Protein AF-0000000072945707 (afdb_homodimer)

Foldseek 3Di:
DDPVVVLVVLLVVLLCCLAPVLLVVLVVPDAEAEAQEPQDQQDPVVVVVCNVGHDPVSLVSSLCSCVPRRCVSPHAYAYEYDQSLCTPPQADPGPSNSCCVRGVVPRGDPDPQWADFRHRWIWHDIPQAIEIEDHQHDHHPPPPPPFRDCDPRNVVVCCCVPVVPPVVTHYKYWHWGDPPPDIDIDIDD/DDPVVVLVVLLVVLLCCLAPVLLVVLVVPDAEAEAQEPQDQQDPVVVVVCNVGRDVVSLVSSLCSCVPRRCVSPHAYAYEYDQSLCTPPQADPGPSNSCCVSGVVPRGDPDPQWADFRHRWIWHDIPQAIEIEDHQHDHHPPPPPPFRDCDPRNVVVCCCVPVVPPVVTHYKYWHWGCPPPDIDIDIDD

Nearest PDB structures (foldseek):
  8hci-assembly1_D  TM=4.702E-01  e=1.292E+00  Pseudomonas syringae pv. maculicola str. ES4326
  6h0m-assembly1_A  TM=4.021E-01  e=2.403E+00  Homo sapiens
  6g4l-assembly1_A  TM=3.911E-01  e=2.557E+00  Homo sapiens
  6h0m-assembly1_A  TM=3.814E-01  e=2.772E+00  Homo sapiens
  3wye-assembly1_A-2  TM=3.654E-01  e=4.543E+00  Klebsiella pneumoniae

Radius of gyration: 19.31 Å; Cα contacts (8 Å, |Δi|>4): 726; chains: 2; bounding box: 51×47×45 Å

Sequence (378 aa):
MSHSEFNNMTIDKLSTFCREFLPRVKDHGLVATVLGGDLVDSNVAAWSGQYPGPIAEEWAKLSHVLLEECAPNGSPILTVRGNHDSFAVAGYDDEKNHFYREMVEQLWPKSADLIRNQGGSWMLPVNGYLLIGLDLTPSAGASRHFFGELSEETEAWLREEWLGKRRHMRTIIITHYNFGTRDMILFVIMSHSEFNNMTIDKLSTFCREFLPRVKDHGLVATVLGGDLVDSNVAAWSGQYPGPIAEEWAKLSHVLLEECAPNGSPILTVRGNHDSFAVAGYDDEKNHFYREMVEQLWPKSADLIRNQGGSWMLPVNGYLLIGLDLTPSAGASRHFFGELSEETEAWLREEWLGKRRHMRTIIITHYNFGTRDMILFVI

Structure (mmCIF, N/CA/C/O backbone):
data_AF-0000000072945707-model_v1
#
loop_
_entity.id
_entity.type
_entity.pdbx_description
1 polymer 'Calcineurin-like phosphoesterase domain-containing protein'
#
loop_
_atom_site.group_PDB
_atom_site.id
_atom_site.type_symbol
_atom_site.label_atom_id
_atom_site.label_alt_id
_atom_site.label_comp_id
_atom_site.label_asym_id
_atom_site.label_entity_id
_atom_site.label_seq_id
_atom_site.pdbx_PDB_ins_code
_atom_site.Cartn_x
_atom_site.Cartn_y
_atom_site.Cartn_z
_atom_site.occupancy
_atom_site.B_iso_or_equiv
_atom_site.auth_seq_id
_atom_site.auth_comp_id
_atom_site.auth_asym_id
_atom_site.auth_atom_id
_atom_site.pdbx_PDB_model_num
ATOM 1 N N . MET A 1 1 ? 28.031 -0.187 6.297 1 25.98 1 MET A N 1
ATOM 2 C CA . MET A 1 1 ? 27 -1.081 6.805 1 25.98 1 MET A CA 1
ATOM 3 C C . MET A 1 1 ? 26.828 -2.287 5.887 1 25.98 1 MET A C 1
ATOM 5 O O . MET A 1 1 ? 26.641 -2.131 4.68 1 25.98 1 MET A O 1
ATOM 9 N N . SER A 1 2 ? 27.297 -3.318 6.312 1 31.28 2 SER A N 1
ATOM 10 C CA . SER A 1 2 ? 27.328 -4.527 5.496 1 31.28 2 SER A CA 1
ATOM 11 C C . SER A 1 2 ? 25.938 -4.859 4.949 1 31.28 2 SER A C 1
ATOM 13 O O . SER A 1 2 ? 24.922 -4.516 5.555 1 31.28 2 SER A O 1
ATOM 15 N N . HIS A 1 3 ? 25.844 -5.172 3.725 1 38.72 3 HIS A N 1
ATOM 16 C CA . HIS A 1 3 ? 24.703 -5.715 3.008 1 38.72 3 HIS A CA 1
ATOM 17 C C . HIS A 1 3 ? 23.828 -6.57 3.924 1 38.72 3 HIS A C 1
ATOM 19 O O . HIS A 1 3 ? 22.609 -6.57 3.807 1 38.72 3 HIS A O 1
ATOM 25 N N . SER A 1 4 ? 24.531 -7.301 4.809 1 40.94 4 SER A N 1
ATOM 26 C CA . SER A 1 4 ? 24 -8.266 5.77 1 40.94 4 SER A CA 1
ATOM 27 C C . SER A 1 4 ? 23.188 -7.566 6.855 1 40.94 4 SER A C 1
ATOM 29 O O . SER A 1 4 ? 22.328 -8.18 7.484 1 40.94 4 SER A O 1
ATOM 31 N N . GLU A 1 5 ? 23.516 -6.434 7.082 1 43.19 5 GLU A N 1
ATOM 32 C CA . GLU A 1 5 ? 22.906 -5.695 8.188 1 43.19 5 GLU A CA 1
ATOM 33 C C . GLU A 1 5 ? 21.5 -5.211 7.832 1 43.19 5 GLU A C 1
ATOM 35 O O . GLU A 1 5 ? 20.672 -5.008 8.711 1 43.19 5 GLU A O 1
ATOM 40 N N . PHE A 1 6 ? 21.469 -4.797 6.594 1 43.28 6 PHE A N 1
ATOM 41 C CA . PHE A 1 6 ? 20.172 -4.363 6.094 1 43.28 6 PHE A CA 1
ATOM 42 C C . PHE A 1 6 ? 19.078 -5.348 6.488 1 43.28 6 PHE A C 1
ATOM 44 O O . PHE A 1 6 ? 18 -4.945 6.926 1 43.28 6 PHE A O 1
ATOM 51 N N . ASN A 1 7 ? 19.359 -6.816 6.082 1 55.94 7 ASN A N 1
ATOM 52 C CA . ASN A 1 7 ? 18.406 -7.926 6.016 1 55.94 7 ASN A CA 1
ATOM 53 C C . ASN A 1 7 ? 17.797 -8.227 7.379 1 55.94 7 ASN A C 1
ATOM 55 O O . ASN A 1 7 ? 16.594 -8.43 7.496 1 55.94 7 ASN A O 1
ATOM 59 N N . ASN A 1 8 ? 18.516 -7.809 8.281 1 62.12 8 ASN A N 1
ATOM 60 C CA . ASN A 1 8 ? 18.047 -8.266 9.586 1 62.12 8 ASN A CA 1
ATOM 61 C C . ASN A 1 8 ? 17.094 -7.258 10.219 1 62.12 8 ASN A C 1
ATOM 63 O O . ASN A 1 8 ? 16.109 -7.645 10.844 1 62.12 8 ASN A O 1
ATOM 67 N N . MET A 1 9 ? 17.328 -6.027 9.883 1 63.34 9 MET A N 1
ATOM 68 C CA . MET A 1 9 ? 16.484 -5.004 10.492 1 63.34 9 MET A CA 1
ATOM 69 C C . MET A 1 9 ? 15.078 -5.035 9.914 1 63.34 9 MET A C 1
ATOM 71 O O . MET A 1 9 ? 14.094 -4.93 10.648 1 63.34 9 MET A O 1
ATOM 75 N N . THR A 1 10 ? 15.07 -5.27 8.648 1 68.19 10 THR A N 1
ATOM 76 C CA . THR A 1 10 ? 13.781 -5.32 7.969 1 68.19 10 THR A CA 1
ATOM 77 C C . THR A 1 10 ? 12.961 -6.508 8.453 1 68.19 10 THR A C 1
ATOM 79 O O . THR A 1 10 ? 11.773 -6.367 8.75 1 68.19 10 THR A O 1
ATOM 82 N N . ILE A 1 11 ? 13.648 -7.488 8.625 1 78.69 11 ILE A N 1
ATOM 83 C CA . ILE A 1 11 ? 12.953 -8.703 9.031 1 78.69 11 ILE A CA 1
ATOM 84 C C . ILE A 1 11 ? 12.523 -8.578 10.492 1 78.69 11 ILE A C 1
ATOM 86 O O . ILE A 1 11 ? 11.438 -9.031 10.867 1 78.69 11 ILE A O 1
ATOM 90 N N . ASP A 1 12 ? 13.344 -7.934 11.273 1 80.31 12 ASP A N 1
ATOM 91 C CA . ASP A 1 12 ? 12.984 -7.719 12.672 1 80.31 12 ASP A CA 1
ATOM 92 C C . ASP A 1 12 ? 11.742 -6.84 12.797 1 80.31 12 ASP A C 1
ATOM 94 O O . ASP A 1 12 ? 10.891 -7.078 13.648 1 80.31 12 ASP A O 1
ATOM 98 N N . LYS A 1 13 ? 11.656 -5.895 11.961 1 78.12 13 LYS A N 1
ATOM 99 C CA . LYS A 1 13 ? 10.492 -5.008 11.977 1 78.12 13 LYS A CA 1
ATOM 100 C C . LYS A 1 13 ? 9.227 -5.75 11.555 1 78.12 13 LYS A C 1
ATOM 102 O O . LYS A 1 13 ? 8.164 -5.555 12.141 1 78.12 13 LYS A O 1
ATOM 107 N N . LEU A 1 14 ? 9.422 -6.551 10.562 1 83.12 14 LEU A N 1
ATOM 108 C CA . LEU A 1 14 ? 8.281 -7.355 10.148 1 83.12 14 LEU A CA 1
ATOM 109 C C . LEU A 1 14 ? 7.852 -8.305 11.258 1 83.12 14 LEU A C 1
ATOM 111 O O . LEU A 1 14 ? 6.652 -8.492 11.492 1 83.12 14 LEU A O 1
ATOM 115 N N . SER A 1 15 ? 8.789 -8.836 11.891 1 85.81 15 SER A N 1
ATOM 116 C CA . SER A 1 15 ? 8.5 -9.703 13.023 1 85.81 15 SER A CA 1
ATOM 117 C C . SER A 1 15 ? 7.73 -8.961 14.109 1 85.81 15 SER A C 1
ATOM 119 O O . SER A 1 15 ? 6.746 -9.477 14.641 1 85.81 15 SER A O 1
ATOM 121 N N . THR A 1 16 ? 8.125 -7.812 14.406 1 81.5 16 THR A N 1
ATOM 122 C CA . THR A 1 16 ? 7.445 -6.984 15.398 1 81.5 16 THR A CA 1
ATOM 123 C C . THR A 1 16 ? 6.02 -6.668 14.953 1 81.5 16 THR A C 1
ATOM 125 O O . THR A 1 16 ? 5.086 -6.73 15.75 1 81.5 16 THR A O 1
ATOM 128 N N . PHE A 1 17 ? 5.84 -6.336 13.773 1 81.5 17 PHE A N 1
ATOM 129 C CA . PHE A 1 17 ? 4.516 -6.098 13.211 1 81.5 17 PHE A CA 1
ATOM 130 C C . PHE A 1 17 ? 3.615 -7.312 13.422 1 81.5 17 PHE A C 1
ATOM 132 O O . PHE A 1 17 ? 2.486 -7.18 13.898 1 81.5 17 PHE A O 1
ATOM 139 N N . CYS A 1 18 ? 4.141 -8.438 13.086 1 86.62 18 CYS A N 1
ATOM 140 C CA . CYS A 1 18 ? 3.352 -9.664 13.148 1 86.62 18 CYS A CA 1
ATOM 141 C C . CYS A 1 18 ? 3.035 -10.039 14.594 1 86.62 18 CYS A C 1
ATOM 143 O O . CYS A 1 18 ? 1.939 -10.516 14.891 1 86.62 18 CYS A O 1
ATOM 145 N N . ARG A 1 19 ? 3.883 -9.719 15.469 1 86.81 19 ARG A N 1
ATOM 146 C CA . ARG A 1 19 ? 3.742 -10.211 16.844 1 86.81 19 ARG A CA 1
ATOM 147 C C . ARG A 1 19 ? 3.025 -9.195 17.719 1 86.81 19 ARG A C 1
ATOM 149 O O . ARG A 1 19 ? 2.398 -9.555 18.719 1 86.81 19 ARG A O 1
ATOM 156 N N . GLU A 1 20 ? 3.191 -7.984 17.328 1 79.94 20 GLU A N 1
ATOM 157 C CA . GLU A 1 20 ? 2.68 -6.969 18.234 1 79.94 20 GLU A CA 1
ATOM 158 C C . GLU A 1 20 ? 1.482 -6.238 17.641 1 79.94 20 GLU A C 1
ATOM 160 O O . GLU A 1 20 ? 0.491 -5.992 18.328 1 79.94 20 GLU A O 1
ATOM 165 N N . PHE A 1 21 ? 1.575 -5.91 16.406 1 79.56 21 PHE A N 1
ATOM 166 C CA . PHE A 1 21 ? 0.525 -5.09 15.812 1 79.56 21 PHE A CA 1
ATOM 167 C C . PHE A 1 21 ? -0.639 -5.953 15.344 1 79.56 21 PHE A C 1
ATOM 169 O O . PHE A 1 21 ? -1.796 -5.672 15.664 1 79.56 21 PHE A O 1
ATOM 176 N N . LEU A 1 22 ? -0.355 -7.008 14.594 1 84.44 22 LEU A N 1
ATOM 177 C CA . LEU A 1 22 ? -1.398 -7.801 13.953 1 84.44 22 LEU A CA 1
ATOM 178 C C . LEU A 1 22 ? -2.34 -8.398 14.992 1 84.44 22 LEU A C 1
ATOM 180 O O . LEU A 1 22 ? -3.561 -8.391 14.805 1 84.44 22 LEU A O 1
ATOM 184 N N . PRO A 1 23 ? -1.809 -8.875 16.141 1 84.31 23 PRO A N 1
ATOM 185 C CA . PRO A 1 23 ? -2.723 -9.422 17.156 1 84.31 23 PRO A CA 1
ATOM 186 C C . PRO A 1 23 ? -3.699 -8.375 17.688 1 84.31 23 PRO A C 1
ATOM 188 O O . PRO A 1 23 ? -4.848 -8.703 18 1 84.31 23 PRO A O 1
ATOM 191 N N . ARG A 1 24 ? -3.293 -7.18 17.75 1 78.75 24 ARG A N 1
ATOM 192 C CA . ARG A 1 24 ? -4.164 -6.113 18.234 1 78.75 24 ARG A CA 1
ATOM 193 C C . ARG A 1 24 ? -5.301 -5.848 17.25 1 78.75 24 ARG A C 1
ATOM 195 O O . ARG A 1 24 ? -6.43 -5.562 17.656 1 78.75 24 ARG A O 1
ATOM 202 N N . VAL A 1 25 ? -4.996 -5.906 16.031 1 80.5 25 VAL A N 1
ATOM 203 C CA . VAL A 1 25 ? -6.012 -5.68 15.016 1 80.5 25 VAL A CA 1
ATOM 204 C C . VAL A 1 25 ? -6.914 -6.906 14.898 1 80.5 25 VAL A C 1
ATOM 206 O O . VAL A 1 25 ? -8.117 -6.777 14.672 1 80.5 25 VAL A O 1
ATOM 209 N N . LYS A 1 26 ? -6.312 -8.062 15.023 1 83.88 26 LYS A N 1
ATOM 210 C CA . LYS A 1 26 ? -7.066 -9.312 14.977 1 83.88 26 LYS A CA 1
ATOM 211 C C . LYS A 1 26 ? -8.234 -9.281 15.961 1 83.88 26 LYS A C 1
ATOM 213 O O . LYS A 1 26 ? -9.344 -9.727 15.633 1 83.88 26 LYS A O 1
ATOM 218 N N . ASP A 1 27 ? -8.008 -8.727 17.094 1 81.44 27 ASP A N 1
ATOM 219 C CA . ASP A 1 27 ? -9.023 -8.656 18.141 1 81.44 27 ASP A CA 1
ATOM 220 C C . ASP A 1 27 ? -10.195 -7.781 17.703 1 81.44 27 ASP A C 1
ATOM 222 O O . ASP A 1 27 ? -11.273 -7.84 18.297 1 81.44 27 ASP A O 1
ATOM 226 N N . HIS A 1 28 ? -10.023 -7.133 16.641 1 79.25 28 HIS A N 1
ATOM 227 C CA . HIS A 1 28 ? -11.094 -6.262 16.172 1 79.25 28 HIS A CA 1
ATOM 228 C C . HIS A 1 28 ? -11.633 -6.738 14.82 1 79.25 28 HIS A C 1
ATOM 230 O O . HIS A 1 28 ? -12.281 -5.973 14.102 1 79.25 28 HIS A O 1
ATOM 236 N N . GLY A 1 29 ? -11.297 -7.984 14.43 1 82.12 29 GLY A N 1
ATOM 237 C CA . GLY A 1 29 ? -11.906 -8.602 13.266 1 82.12 29 GLY A CA 1
ATOM 238 C C . GLY A 1 29 ? -11.062 -8.469 12.016 1 82.12 29 GLY A C 1
ATOM 239 O O . GLY A 1 29 ? -11.57 -8.102 10.953 1 82.12 29 GLY A O 1
ATOM 240 N N . LEU A 1 30 ? -9.789 -8.758 12.102 1 85.88 30 LEU A N 1
ATOM 241 C CA . LEU A 1 30 ? -8.891 -8.773 10.953 1 85.88 30 LEU A CA 1
ATOM 242 C C . LEU A 1 30 ? -9.359 -9.773 9.906 1 85.88 30 LEU A C 1
ATOM 244 O O . LEU A 1 30 ? -9.578 -10.945 10.219 1 85.88 30 LEU A O 1
ATOM 248 N N . VAL A 1 31 ? -9.484 -9.242 8.656 1 86.94 31 VAL A N 1
ATOM 249 C CA . VAL A 1 31 ? -10.039 -10.07 7.598 1 86.94 31 VAL A CA 1
ATOM 250 C C . VAL A 1 31 ? -8.922 -10.531 6.66 1 86.94 31 VAL A C 1
ATOM 252 O O . VAL A 1 31 ? -8.945 -11.656 6.156 1 86.94 31 VAL A O 1
ATOM 255 N N . ALA A 1 32 ? -7.926 -9.648 6.453 1 90.19 32 ALA A N 1
ATOM 256 C CA . ALA A 1 32 ? -6.812 -9.969 5.566 1 90.19 32 ALA A CA 1
ATOM 257 C C . ALA A 1 32 ? -5.66 -8.984 5.754 1 90.19 32 ALA A C 1
ATOM 259 O O . ALA A 1 32 ? -5.867 -7.848 6.176 1 90.19 32 ALA A O 1
ATOM 260 N N . THR A 1 33 ? -4.555 -9.461 5.523 1 89.88 33 THR A N 1
ATOM 261 C CA . THR A 1 33 ? -3.348 -8.648 5.488 1 89.88 33 THR A CA 1
ATOM 262 C C . THR A 1 33 ? -2.691 -8.703 4.113 1 89.88 33 THR A C 1
ATOM 264 O O . THR A 1 33 ? -2.529 -9.789 3.543 1 89.88 33 THR A O 1
ATOM 267 N N . VAL A 1 34 ? -2.412 -7.531 3.539 1 90.12 34 VAL A N 1
ATOM 268 C CA . VAL A 1 34 ? -1.744 -7.492 2.242 1 90.12 34 VAL A CA 1
ATOM 269 C C . VAL A 1 34 ? -0.437 -6.711 2.355 1 90.12 34 VAL A C 1
ATOM 271 O O . VAL A 1 34 ? -0.419 -5.594 2.873 1 90.12 34 VAL A O 1
ATOM 274 N N . LEU A 1 35 ? 0.643 -7.305 1.92 1 87.81 35 LEU A N 1
ATOM 275 C CA . LEU A 1 35 ? 1.922 -6.613 1.806 1 87.81 35 LEU A CA 1
ATOM 276 C C . LEU A 1 35 ? 2.129 -6.082 0.391 1 87.81 35 LEU A C 1
ATOM 278 O O . LEU A 1 35 ? 2.057 -6.84 -0.578 1 87.81 35 LEU A O 1
ATOM 282 N N . GLY A 1 36 ? 2.406 -4.754 0.274 1 81.69 36 GLY A N 1
ATOM 283 C CA . GLY A 1 36 ? 2.275 -4.035 -0.981 1 81.69 36 GLY A CA 1
ATOM 284 C C . GLY A 1 36 ? 3.557 -4.008 -1.791 1 81.69 36 GLY A C 1
ATOM 285 O O . GLY A 1 36 ? 3.848 -3.021 -2.473 1 81.69 36 GLY A O 1
ATOM 286 N N . GLY A 1 37 ? 4.477 -4.949 -1.725 1 80.12 37 GLY A N 1
ATOM 287 C CA . GLY A 1 37 ? 5.555 -5.078 -2.693 1 80.12 37 GLY A CA 1
ATOM 288 C C . GLY A 1 37 ? 6.91 -4.688 -2.133 1 80.12 37 GLY A C 1
ATOM 289 O O . GLY A 1 37 ? 7 -4.18 -1.012 1 80.12 37 GLY A O 1
ATOM 290 N N . ASP A 1 38 ? 7.965 -4.988 -3.002 1 79.88 38 ASP A N 1
ATOM 291 C CA . ASP A 1 38 ? 9.367 -4.84 -2.625 1 79.88 38 ASP A CA 1
ATOM 292 C C . ASP A 1 38 ? 9.633 -5.469 -1.259 1 79.88 38 ASP A C 1
ATOM 294 O O . ASP A 1 38 ? 10.195 -4.82 -0.37 1 79.88 38 ASP A O 1
ATOM 298 N N . LEU A 1 39 ? 9.234 -6.633 -1.201 1 83.31 39 LEU A N 1
ATOM 299 C CA . LEU A 1 39 ? 9.32 -7.43 0.018 1 83.31 39 LEU A CA 1
ATOM 300 C C . LEU A 1 39 ? 10.773 -7.707 0.385 1 83.31 39 LEU A C 1
ATOM 302 O O . LEU A 1 39 ? 11.086 -7.941 1.555 1 83.31 39 LEU A O 1
ATOM 306 N N . VAL A 1 40 ? 11.594 -7.645 -0.638 1 81 40 VAL A N 1
ATOM 307 C CA . VAL A 1 40 ? 13.016 -7.887 -0.442 1 81 40 VAL A CA 1
ATOM 308 C C . VAL A 1 40 ? 13.828 -6.781 -1.121 1 81 40 VAL A C 1
ATOM 310 O O . VAL A 1 40 ? 13.281 -6 -1.907 1 81 40 VAL A O 1
ATOM 313 N N . ASP A 1 41 ? 15.039 -6.617 -0.729 1 72.06 41 ASP A N 1
ATOM 314 C CA . ASP A 1 41 ? 15.906 -5.609 -1.333 1 72.06 41 ASP A CA 1
ATOM 315 C C . ASP A 1 41 ? 16.469 -6.098 -2.664 1 72.06 41 ASP A C 1
ATOM 317 O O . ASP A 1 41 ? 16.516 -5.344 -3.639 1 72.06 41 ASP A O 1
ATOM 321 N N . SER A 1 42 ? 16.594 -7.191 -2.762 1 62.97 42 SER A N 1
ATOM 322 C CA . SER A 1 42 ? 17.281 -7.789 -3.908 1 62.97 42 SER A CA 1
ATOM 323 C C . SER A 1 42 ? 18.453 -6.938 -4.355 1 62.97 42 SER A C 1
ATOM 325 O O . SER A 1 42 ? 18.5 -5.738 -4.086 1 62.97 42 SER A O 1
ATOM 327 N N . ASN A 1 43 ? 19.75 -7.062 -3.924 1 54.06 43 ASN A N 1
ATOM 328 C CA . ASN A 1 43 ? 20.922 -6.234 -4.156 1 54.06 43 ASN A CA 1
ATOM 329 C C . ASN A 1 43 ? 21.125 -5.953 -5.641 1 54.06 43 ASN A C 1
ATOM 331 O O . ASN A 1 43 ? 21.188 -6.879 -6.453 1 54.06 43 ASN A O 1
ATOM 335 N N . VAL A 1 44 ? 20.469 -4.715 -6.039 1 47.91 44 VAL A N 1
ATOM 336 C CA . VAL A 1 44 ? 21.078 -4.258 -7.285 1 47.91 44 VAL A CA 1
ATOM 337 C C . VAL A 1 44 ? 22.438 -3.635 -6.992 1 47.91 44 VAL A C 1
ATOM 339 O O . VAL A 1 44 ? 22.531 -2.635 -6.273 1 47.91 44 VAL A O 1
ATOM 342 N N . ALA A 1 45 ? 23.266 -4.305 -6.422 1 41.28 45 ALA A N 1
ATOM 343 C CA . ALA A 1 45 ? 24.594 -3.707 -6.328 1 41.28 45 ALA A CA 1
ATOM 344 C C . ALA A 1 45 ? 24.953 -2.98 -7.621 1 41.28 45 ALA A C 1
ATOM 346 O O . ALA A 1 45 ? 25.531 -3.58 -8.539 1 41.28 45 ALA A O 1
ATOM 347 N N . ALA A 1 46 ? 24.172 -2.068 -7.891 1 42.97 46 ALA A N 1
ATOM 348 C CA . ALA A 1 46 ? 24.609 -1.275 -9.039 1 42.97 46 ALA A CA 1
ATOM 349 C C . ALA A 1 46 ? 26.078 -0.892 -8.906 1 42.97 46 ALA A C 1
ATOM 351 O O . ALA A 1 46 ? 26.812 -0.825 -9.906 1 42.97 46 ALA A O 1
ATOM 352 N N . TRP A 1 47 ? 26.453 -0.545 -7.719 1 38.94 47 TRP A N 1
ATOM 353 C CA . TRP A 1 47 ? 27.766 0.076 -7.664 1 38.94 47 TRP A CA 1
ATOM 354 C C . TRP A 1 47 ? 28.844 -0.898 -8.117 1 38.94 47 TRP A C 1
ATOM 356 O O . TRP A 1 47 ? 29.891 -0.483 -8.617 1 38.94 47 TRP A O 1
ATOM 366 N N . SER A 1 48 ? 28.75 -2.088 -7.598 1 42.88 48 SER A N 1
ATOM 367 C CA . SER A 1 48 ? 29.906 -2.908 -7.949 1 42.88 48 SER A CA 1
ATOM 368 C C . SER A 1 48 ? 29.719 -3.572 -9.312 1 42.88 48 SER A C 1
ATOM 370 O O . SER A 1 48 ? 30.578 -4.348 -9.75 1 42.88 48 SER A O 1
ATOM 372 N N . GLY A 1 49 ? 28.766 -3.166 -9.953 1 46.84 49 GLY A N 1
ATOM 373 C CA . GLY A 1 49 ? 28.578 -3.805 -11.242 1 46.84 49 GLY A CA 1
ATOM 374 C C . GLY A 1 49 ? 28.031 -5.215 -11.141 1 46.84 49 GLY A C 1
ATOM 375 O O . GLY A 1 49 ? 27.828 -5.883 -12.156 1 46.84 49 GLY A O 1
ATOM 376 N N . GLN A 1 50 ? 28.078 -5.648 -9.883 1 47.88 50 GLN A N 1
ATOM 377 C CA . GLN A 1 50 ? 27.594 -7.02 -9.773 1 47.88 50 GLN A CA 1
ATOM 378 C C . GLN A 1 50 ? 26.109 -7.051 -9.406 1 47.88 50 GLN A C 1
ATOM 380 O O . GLN A 1 50 ? 25.656 -6.285 -8.555 1 47.88 50 GLN A O 1
ATOM 385 N N . TYR A 1 51 ? 25.141 -7.402 -10.242 1 54.22 51 TYR A N 1
ATOM 386 C CA . TYR A 1 51 ? 23.688 -7.543 -10.086 1 54.22 51 TYR A CA 1
ATOM 387 C C . TYR A 1 51 ? 23.328 -8.945 -9.602 1 54.22 51 TYR A C 1
ATOM 389 O O . TYR A 1 51 ? 22.891 -9.789 -10.391 1 54.22 51 TYR A O 1
ATOM 397 N N . PRO A 1 52 ? 23.766 -9.227 -8.367 1 59.38 52 PRO A N 1
ATOM 398 C CA . PRO A 1 52 ? 23.656 -10.641 -8.008 1 59.38 52 PRO A CA 1
ATOM 399 C C . PRO A 1 52 ? 22.219 -11.156 -8.102 1 59.38 52 PRO A C 1
ATOM 401 O O . PRO A 1 52 ? 22 -12.359 -8.219 1 59.38 52 PRO A O 1
ATOM 404 N N . GLY A 1 53 ? 21.266 -10.281 -8.461 1 67.19 53 GLY A N 1
ATOM 405 C CA . GLY A 1 53 ? 19.922 -10.812 -8.586 1 67.19 53 GLY A CA 1
ATOM 406 C C . GLY A 1 53 ? 19.266 -11.086 -7.242 1 67.19 53 GLY A C 1
ATOM 407 O O . GLY A 1 53 ? 19.672 -10.531 -6.219 1 67.19 53 GLY A O 1
ATOM 408 N N . PRO A 1 54 ? 18.219 -12.008 -7.184 1 75.44 54 PRO A N 1
ATOM 409 C CA . PRO A 1 54 ? 17.5 -12.32 -5.953 1 75.44 54 PRO A CA 1
ATOM 410 C C . PRO A 1 54 ? 18.359 -13.062 -4.93 1 75.44 54 PRO A C 1
ATOM 412 O O . PRO A 1 54 ? 19.172 -13.914 -5.301 1 75.44 54 PRO A O 1
ATOM 415 N N . ILE A 1 55 ? 18.281 -12.742 -3.75 1 82.31 55 ILE A N 1
ATOM 416 C CA . ILE A 1 55 ? 19 -13.344 -2.643 1 82.31 55 ILE A CA 1
ATOM 417 C C . ILE A 1 55 ? 18.094 -14.328 -1.906 1 82.31 55 ILE A C 1
ATOM 419 O O . ILE A 1 55 ? 17.156 -13.922 -1.222 1 82.31 55 ILE A O 1
ATOM 423 N N . ALA A 1 56 ? 18.438 -15.609 -2.004 1 85.94 56 ALA A N 1
ATOM 424 C CA . ALA A 1 56 ? 17.609 -16.688 -1.46 1 85.94 56 ALA A CA 1
ATOM 425 C C . ALA A 1 56 ? 17.422 -16.516 0.045 1 85.94 56 ALA A C 1
ATOM 427 O O . ALA A 1 56 ? 16.328 -16.781 0.568 1 85.94 56 ALA A O 1
ATOM 428 N N . GLU A 1 57 ? 18.406 -16.062 0.725 1 87.06 57 GLU A N 1
ATOM 429 C CA . GLU A 1 57 ? 18.344 -15.922 2.178 1 87.06 57 GLU A CA 1
ATOM 430 C C . GLU A 1 57 ? 17.312 -14.883 2.594 1 87.06 57 GLU A C 1
ATOM 432 O O . GLU A 1 57 ? 16.641 -15.039 3.609 1 87.06 57 GLU A O 1
ATOM 437 N N . GLU A 1 58 ? 17.156 -13.797 1.857 1 85.19 58 GLU A N 1
ATOM 438 C CA . GLU A 1 58 ? 16.156 -12.781 2.15 1 85.19 58 GLU A CA 1
ATOM 439 C C . GLU A 1 58 ? 14.75 -13.352 2.061 1 85.19 58 GLU A C 1
ATOM 441 O O . GLU A 1 58 ? 13.914 -13.117 2.939 1 85.19 58 GLU A O 1
ATOM 446 N N . TRP A 1 59 ? 14.609 -14.109 1.093 1 89.19 59 TRP A N 1
ATOM 447 C CA . TRP A 1 59 ? 13.297 -14.703 0.872 1 89.19 59 TRP A CA 1
ATOM 448 C C . TRP A 1 59 ? 12.977 -15.742 1.942 1 89.19 59 TRP A C 1
ATOM 450 O O . TRP A 1 59 ? 11.844 -15.82 2.418 1 89.19 59 TRP A O 1
ATOM 460 N N . ALA A 1 60 ? 13.992 -16.484 2.27 1 91.06 60 ALA A N 1
ATOM 461 C CA . ALA A 1 60 ? 13.797 -17.5 3.299 1 91.06 60 ALA A CA 1
ATOM 462 C C . ALA A 1 60 ? 13.43 -16.859 4.637 1 91.06 60 ALA A C 1
ATOM 464 O O . ALA A 1 60 ? 12.523 -17.344 5.328 1 91.06 60 ALA A O 1
ATOM 465 N N . LYS A 1 61 ? 14.117 -15.828 4.988 1 90.38 61 LYS A N 1
ATOM 466 C CA . LYS A 1 61 ? 13.828 -15.133 6.242 1 90.38 61 LYS A CA 1
ATOM 467 C C . LYS A 1 61 ? 12.438 -14.508 6.211 1 90.38 61 LYS A C 1
ATOM 469 O O . LYS A 1 61 ? 11.688 -14.602 7.188 1 90.38 61 LYS A O 1
ATOM 474 N N . LEU A 1 62 ? 12.156 -13.875 5.121 1 90 62 LEU A N 1
ATOM 475 C CA . LEU A 1 62 ? 10.836 -13.281 4.957 1 90 62 LEU A CA 1
ATOM 476 C C . LEU A 1 62 ? 9.742 -14.328 5.094 1 90 62 LEU A C 1
ATOM 478 O O . LEU A 1 62 ? 8.797 -14.148 5.855 1 90 62 LEU A O 1
ATOM 482 N N . SER A 1 63 ? 9.922 -15.383 4.344 1 93.25 63 SER A N 1
ATOM 483 C CA . SER A 1 63 ? 8.938 -16.469 4.363 1 93.25 63 SER A CA 1
ATOM 484 C C . SER A 1 63 ? 8.758 -17.031 5.77 1 93.25 63 SER A C 1
ATOM 486 O O . SER A 1 63 ? 7.637 -17.281 6.203 1 93.25 63 SER A O 1
ATOM 488 N N . HIS A 1 64 ? 9.82 -17.156 6.422 1 94.44 64 HIS A N 1
ATOM 489 C CA . HIS A 1 64 ? 9.766 -17.688 7.781 1 94.44 64 HIS A CA 1
ATOM 490 C C . HIS A 1 64 ? 8.93 -16.781 8.688 1 94.44 64 HIS A C 1
ATOM 492 O O . HIS A 1 64 ? 8.047 -17.25 9.398 1 94.44 64 HIS A O 1
ATOM 498 N N . VAL A 1 65 ? 9.164 -15.531 8.703 1 92.31 65 VAL A N 1
ATOM 499 C CA . VAL A 1 65 ? 8.445 -14.594 9.562 1 92.31 65 VAL A CA 1
ATOM 500 C C . VAL A 1 65 ? 6.969 -14.578 9.188 1 92.31 65 VAL A C 1
ATOM 502 O O . VAL A 1 65 ? 6.102 -14.609 10.062 1 92.31 65 VAL A O 1
ATOM 505 N N . LEU A 1 66 ? 6.668 -14.562 7.914 1 93.25 66 LEU A N 1
ATOM 506 C CA . LEU A 1 66 ? 5.281 -14.508 7.469 1 93.25 66 LEU A CA 1
ATOM 507 C C . LEU A 1 66 ? 4.535 -15.773 7.863 1 93.25 66 LEU A C 1
ATOM 509 O O . LEU A 1 66 ? 3.408 -15.711 8.359 1 93.25 66 LEU A O 1
ATOM 513 N N . LEU A 1 67 ? 5.148 -16.938 7.703 1 96 67 LEU A N 1
ATOM 514 C CA . LEU A 1 67 ? 4.484 -18.219 7.961 1 96 67 LEU A CA 1
ATOM 515 C C . LEU A 1 67 ? 4.398 -18.5 9.453 1 96 67 LEU A C 1
ATOM 517 O O . LEU A 1 67 ? 3.377 -18.984 9.945 1 96 67 LEU A O 1
ATOM 521 N N . GLU A 1 68 ? 5.41 -18.109 10.18 1 95.94 68 GLU A N 1
ATOM 522 C CA . GLU A 1 68 ? 5.492 -18.531 11.57 1 95.94 68 GLU A CA 1
ATOM 523 C C . GLU A 1 68 ? 4.945 -17.469 12.516 1 95.94 68 GLU A C 1
ATOM 525 O O . GLU A 1 68 ? 4.488 -17.781 13.617 1 95.94 68 GLU A O 1
ATOM 530 N N . GLU A 1 69 ? 5.047 -16.266 12.055 1 92.75 69 GLU A N 1
ATOM 531 C CA . GLU A 1 69 ? 4.699 -15.219 13.008 1 92.75 69 GLU A CA 1
ATOM 532 C C . GLU A 1 69 ? 3.449 -14.461 12.57 1 92.75 69 GLU A C 1
ATOM 534 O O . GLU A 1 69 ? 2.662 -14.008 13.406 1 92.75 69 GLU A O 1
ATOM 539 N N . CYS A 1 70 ? 3.268 -14.297 11.312 1 91.31 70 CYS A N 1
ATOM 540 C CA . CYS A 1 70 ? 2.111 -13.539 10.852 1 91.31 70 CYS A CA 1
ATOM 541 C C . CYS A 1 70 ? 0.917 -14.461 10.617 1 91.31 70 CYS A C 1
ATOM 543 O O . CYS A 1 70 ? -0.192 -14.172 11.07 1 91.31 70 CYS A O 1
ATOM 545 N N . ALA A 1 71 ? 1.131 -15.578 9.969 1 92.75 71 ALA A N 1
ATOM 546 C CA . ALA A 1 71 ? 0.063 -16.469 9.531 1 92.75 71 ALA A CA 1
ATOM 547 C C . ALA A 1 71 ? -0.742 -16.984 10.719 1 92.75 71 ALA A C 1
ATOM 549 O O . ALA A 1 71 ? -1.962 -17.156 10.625 1 92.75 71 ALA A O 1
ATOM 550 N N . PRO A 1 72 ? -0.183 -17.188 11.859 1 92.12 72 PRO A N 1
ATOM 551 C CA . PRO A 1 72 ? -0.926 -17.734 13 1 92.12 72 PRO A CA 1
ATOM 552 C C . PRO A 1 72 ? -2.018 -16.781 13.492 1 92.12 72 PRO A C 1
ATOM 554 O O . PRO A 1 72 ? -2.867 -17.188 14.297 1 92.12 72 PRO A O 1
ATOM 557 N N . ASN A 1 73 ? -2.055 -15.602 13.047 1 87.06 73 ASN A N 1
ATOM 558 C CA . ASN A 1 73 ? -3.107 -14.672 13.445 1 87.06 73 ASN A CA 1
ATOM 559 C C . ASN A 1 73 ? -4.438 -15.016 12.781 1 87.06 73 ASN A C 1
ATOM 561 O O . ASN A 1 73 ? -5.473 -14.438 13.117 1 87.06 73 ASN A O 1
ATOM 565 N N . GLY A 1 74 ? -4.473 -15.906 11.766 1 86.75 74 GLY A N 1
ATOM 566 C CA . GLY A 1 74 ? -5.691 -16.562 11.328 1 86.75 74 GLY A CA 1
ATOM 567 C C . GLY A 1 74 ? -6.328 -15.906 10.117 1 86.75 74 GLY A C 1
ATOM 568 O O . GLY A 1 74 ? -7.355 -16.375 9.617 1 86.75 74 GLY A O 1
ATOM 569 N N . SER A 1 75 ? -5.805 -14.852 9.68 1 87.81 75 SER A N 1
ATOM 570 C CA . SER A 1 75 ? -6.332 -14.195 8.492 1 87.81 75 SER A CA 1
ATOM 571 C C . SER A 1 75 ? -5.398 -14.383 7.297 1 87.81 75 SER A C 1
ATOM 573 O O . SER A 1 75 ? -4.188 -14.523 7.469 1 87.81 75 SER A O 1
ATOM 575 N N . PRO A 1 76 ? -6 -14.43 6.094 1 91.88 76 PRO A N 1
ATOM 576 C CA . PRO A 1 76 ? -5.145 -14.562 4.914 1 91.88 76 PRO A CA 1
ATOM 577 C C . PRO A 1 76 ? -4.109 -13.445 4.805 1 91.88 76 PRO A C 1
ATOM 579 O O . PRO A 1 76 ? -4.402 -12.297 5.129 1 91.88 76 PRO A O 1
ATOM 582 N N . ILE A 1 77 ? -2.9 -13.875 4.438 1 92.44 77 ILE A N 1
ATOM 583 C CA . ILE A 1 77 ? -1.832 -12.938 4.098 1 92.44 77 ILE A CA 1
ATOM 584 C C . ILE A 1 77 ? -1.532 -13.016 2.604 1 92.44 77 ILE A C 1
ATOM 586 O O . ILE A 1 77 ? -1.243 -14.094 2.076 1 92.44 77 ILE A O 1
ATOM 590 N N . LEU A 1 78 ? -1.63 -11.906 1.941 1 93.12 78 LEU A N 1
ATOM 591 C CA . LEU A 1 78 ? -1.359 -11.828 0.51 1 93.12 78 LEU A CA 1
ATOM 592 C C . LEU A 1 78 ? -0.291 -10.781 0.211 1 93.12 78 LEU A C 1
ATOM 594 O O . LEU A 1 78 ? 0.025 -9.953 1.064 1 93.12 78 LEU A O 1
ATOM 598 N N . THR A 1 79 ? 0.28 -10.875 -0.938 1 91.88 79 THR A N 1
ATOM 599 C CA . THR A 1 79 ? 1.37 -9.977 -1.302 1 91.88 79 THR A CA 1
ATOM 600 C C . THR A 1 79 ? 1.229 -9.516 -2.748 1 91.88 79 THR A C 1
ATOM 602 O O . THR A 1 79 ? 0.632 -10.211 -3.572 1 91.88 79 THR A O 1
ATOM 605 N N . VAL A 1 80 ? 1.731 -8.367 -2.99 1 88.75 80 VAL A N 1
ATOM 606 C CA . VAL A 1 80 ? 1.873 -7.84 -4.344 1 88.75 80 VAL A CA 1
ATOM 607 C C . VAL A 1 80 ? 3.352 -7.645 -4.672 1 88.75 80 VAL A C 1
ATOM 609 O O . VAL A 1 80 ? 4.125 -7.184 -3.828 1 88.75 80 VAL A O 1
ATOM 612 N N . ARG A 1 81 ? 3.691 -7.973 -5.859 1 85.94 81 ARG A N 1
ATOM 613 C CA . ARG A 1 81 ? 5.09 -7.898 -6.262 1 85.94 81 ARG A CA 1
ATOM 614 C C . ARG A 1 81 ? 5.496 -6.461 -6.57 1 85.94 81 ARG A C 1
ATOM 616 O O . ARG A 1 81 ? 4.734 -5.719 -7.195 1 85.94 81 ARG A O 1
ATOM 623 N N . GLY A 1 82 ? 6.617 -6.082 -6.059 1 81.25 82 GLY A N 1
ATOM 624 C CA . GLY A 1 82 ? 7.285 -4.871 -6.508 1 81.25 82 GLY A CA 1
ATOM 625 C C . GLY A 1 82 ? 8.477 -5.148 -7.406 1 81.25 82 GLY A C 1
ATOM 626 O O . GLY A 1 82 ? 8.844 -6.305 -7.617 1 81.25 82 GLY A O 1
ATOM 627 N N . ASN A 1 83 ? 9.062 -4.191 -7.957 1 77.31 83 ASN A N 1
ATOM 628 C CA . ASN A 1 83 ? 10.125 -4.387 -8.938 1 77.31 83 ASN A CA 1
ATOM 629 C C . ASN A 1 83 ? 11.32 -5.117 -8.336 1 77.31 83 ASN A C 1
ATOM 631 O O . ASN A 1 83 ? 11.992 -5.895 -9.016 1 77.31 83 ASN A O 1
ATOM 635 N N . HIS A 1 84 ? 11.688 -4.965 -7.07 1 78.56 84 HIS A N 1
ATOM 636 C CA . HIS A 1 84 ? 12.781 -5.664 -6.418 1 78.56 84 HIS A CA 1
ATOM 637 C C . HIS A 1 84 ? 12.469 -7.152 -6.266 1 78.56 84 HIS A C 1
ATOM 639 O O . HIS A 1 84 ? 13.383 -7.984 -6.289 1 78.56 84 HIS A O 1
ATOM 645 N N . ASP A 1 85 ? 11.25 -7.41 -6.195 1 82.88 85 ASP A N 1
ATOM 646 C CA . ASP A 1 85 ? 10.828 -8.797 -6 1 82.88 85 ASP A CA 1
ATOM 647 C C . ASP A 1 85 ? 10.953 -9.594 -7.293 1 82.88 85 ASP A C 1
ATOM 649 O O . ASP A 1 85 ? 10.977 -10.828 -7.27 1 82.88 85 ASP A O 1
ATOM 653 N N . SER A 1 86 ? 10.93 -8.852 -8.406 1 79.31 86 SER A N 1
ATOM 654 C CA . SER A 1 86 ? 10.969 -9.508 -9.711 1 79.31 86 SER A CA 1
ATOM 655 C C . SER A 1 86 ? 12.32 -9.312 -10.383 1 79.31 86 SER A C 1
ATOM 657 O O . SER A 1 86 ? 12.539 -9.781 -11.5 1 79.31 86 SER A O 1
ATOM 659 N N . PHE A 1 87 ? 13.172 -8.711 -9.703 1 76.19 87 PHE A N 1
ATOM 660 C CA . PHE A 1 87 ? 14.453 -8.367 -10.312 1 76.19 87 PHE A CA 1
ATOM 661 C C . PHE A 1 87 ? 15.195 -9.625 -10.75 1 76.19 87 PHE A C 1
ATOM 663 O O . PHE A 1 87 ? 15.32 -10.578 -9.984 1 76.19 87 PHE A O 1
ATOM 670 N N . ALA A 1 88 ? 15.664 -9.672 -11.984 1 77.75 88 ALA A N 1
ATOM 671 C CA . ALA A 1 88 ? 16.469 -10.727 -12.586 1 77.75 88 ALA A CA 1
ATOM 672 C C . ALA A 1 88 ? 15.719 -12.047 -12.625 1 77.75 88 ALA A C 1
ATOM 674 O O . ALA A 1 88 ? 16.312 -13.117 -12.461 1 77.75 88 ALA A O 1
ATOM 675 N N . VAL A 1 89 ? 14.422 -12 -12.633 1 80.88 89 VAL A N 1
ATOM 676 C CA . VAL A 1 89 ? 13.578 -13.172 -12.781 1 80.88 89 VAL A CA 1
ATOM 677 C C . VAL A 1 89 ? 12.992 -13.211 -14.188 1 80.88 89 VAL A C 1
ATOM 679 O O . VAL A 1 89 ? 12.344 -12.258 -14.625 1 80.88 89 VAL A O 1
ATOM 682 N N . ALA A 1 90 ? 13.242 -14.211 -14.906 1 74.06 90 ALA A N 1
ATOM 683 C CA . ALA A 1 90 ? 12.906 -14.281 -16.328 1 74.06 90 ALA A CA 1
ATOM 684 C C . ALA A 1 90 ? 11.422 -14.594 -16.516 1 74.06 90 ALA A C 1
ATOM 686 O O . ALA A 1 90 ? 10.836 -14.234 -17.547 1 74.06 90 ALA A O 1
ATOM 687 N N . GLY A 1 91 ? 10.797 -15.289 -15.594 1 75.75 91 GLY A N 1
ATOM 688 C CA . GLY A 1 91 ? 9.406 -15.695 -15.719 1 75.75 91 GLY A CA 1
ATOM 689 C C . GLY A 1 91 ? 8.898 -16.469 -14.516 1 75.75 91 GLY A C 1
ATOM 690 O O . GLY A 1 91 ? 9.617 -16.609 -13.523 1 75.75 91 GLY A O 1
ATOM 691 N N . TYR A 1 92 ? 7.672 -16.891 -14.688 1 75.44 92 TYR A N 1
ATOM 692 C CA . TYR A 1 92 ? 7 -17.578 -13.594 1 75.44 92 TYR A CA 1
ATOM 693 C C . TYR A 1 92 ? 7.715 -18.875 -13.234 1 75.44 92 TYR A C 1
ATOM 695 O O . TYR A 1 92 ? 7.832 -19.219 -12.055 1 75.44 92 TYR A O 1
ATOM 703 N N . ASP A 1 93 ? 8.312 -19.547 -14.203 1 78.81 93 ASP A N 1
ATOM 704 C CA . ASP A 1 93 ? 8.906 -20.875 -13.984 1 78.81 93 ASP A CA 1
ATOM 705 C C . ASP A 1 93 ? 10.398 -20.766 -13.711 1 78.81 93 ASP A C 1
ATOM 707 O O . ASP A 1 93 ? 11.086 -21.781 -13.578 1 78.81 93 ASP A O 1
ATOM 711 N N . ASP A 1 94 ? 10.859 -19.594 -13.586 1 87 94 ASP A N 1
ATOM 712 C CA . ASP A 1 94 ? 12.273 -19.375 -13.297 1 87 94 ASP A CA 1
ATOM 713 C C . ASP A 1 94 ? 12.633 -19.891 -11.906 1 87 94 ASP A C 1
ATOM 715 O O . ASP A 1 94 ? 11.898 -19.656 -10.945 1 87 94 ASP A O 1
ATOM 719 N N . GLU A 1 95 ? 13.727 -20.594 -11.82 1 86.62 95 GLU A N 1
ATOM 720 C CA . GLU A 1 95 ? 14.172 -21.109 -10.531 1 86.62 95 GLU A CA 1
ATOM 721 C C . GLU A 1 95 ? 14.461 -20 -9.547 1 86.62 95 GLU A C 1
ATOM 723 O O . GLU A 1 95 ? 14.406 -20.203 -8.328 1 86.62 95 GLU A O 1
ATOM 728 N N . LYS A 1 96 ? 14.688 -18.844 -10.07 1 85.81 96 LYS A N 1
ATOM 729 C CA . LYS A 1 96 ? 15.023 -17.688 -9.227 1 85.81 96 LYS A CA 1
ATOM 730 C C . LYS A 1 96 ? 13.766 -16.953 -8.789 1 85.81 96 LYS A C 1
ATOM 732 O O . LYS A 1 96 ? 13.852 -15.953 -8.062 1 85.81 96 LYS A O 1
ATOM 737 N N . ASN A 1 97 ? 12.648 -17.531 -9.203 1 89.56 97 ASN A N 1
ATOM 738 C CA . ASN A 1 97 ? 11.398 -16.875 -8.844 1 89.56 97 ASN A CA 1
ATOM 739 C C . ASN A 1 97 ? 10.961 -17.25 -7.426 1 89.56 97 ASN A C 1
ATOM 741 O O . ASN A 1 97 ? 9.969 -17.953 -7.246 1 89.56 97 ASN A O 1
ATOM 745 N N . HIS A 1 98 ? 11.586 -16.672 -6.473 1 90.88 98 HIS A N 1
ATOM 746 C CA . HIS A 1 98 ? 11.312 -16.938 -5.066 1 90.88 98 HIS A CA 1
ATOM 747 C C . HIS A 1 98 ? 9.938 -16.422 -4.66 1 90.88 98 HIS A C 1
ATOM 749 O O . HIS A 1 98 ? 9.289 -16.984 -3.771 1 90.88 98 HIS A O 1
ATOM 755 N N . PHE A 1 99 ? 9.492 -15.328 -5.293 1 91.56 99 PHE A N 1
ATOM 756 C CA . PHE A 1 99 ? 8.164 -14.82 -4.996 1 91.56 99 PHE A CA 1
ATOM 757 C C . PHE A 1 99 ? 7.109 -15.906 -5.191 1 91.56 99 PHE A C 1
ATOM 759 O O . PHE A 1 99 ? 6.258 -16.125 -4.324 1 91.56 99 PHE A O 1
ATOM 766 N N . TYR A 1 100 ? 7.219 -16.562 -6.297 1 91.31 100 TYR A N 1
ATOM 767 C CA . TYR A 1 100 ? 6.238 -17.594 -6.59 1 91.31 100 TYR A CA 1
ATOM 768 C C . TYR A 1 100 ? 6.332 -18.734 -5.578 1 91.31 100 TYR A C 1
ATOM 770 O O . TYR A 1 100 ? 5.316 -19.172 -5.039 1 91.31 100 TYR A O 1
ATOM 778 N N . ARG A 1 101 ? 7.438 -19.156 -5.293 1 92.44 101 ARG A N 1
ATOM 779 C CA . ARG A 1 101 ? 7.609 -20.297 -4.414 1 92.44 101 ARG A CA 1
ATOM 780 C C . ARG A 1 101 ? 7.258 -19.953 -2.971 1 92.44 101 ARG A C 1
ATOM 782 O O . ARG A 1 101 ? 6.512 -20.672 -2.312 1 92.44 101 ARG A O 1
ATOM 789 N N . GLU A 1 102 ? 7.777 -18.859 -2.521 1 93.56 102 GLU A N 1
ATOM 790 C CA . GLU A 1 102 ? 7.656 -18.547 -1.101 1 93.56 102 GLU A CA 1
ATOM 791 C C . GLU A 1 102 ? 6.328 -17.859 -0.799 1 93.56 102 GLU A C 1
ATOM 793 O O . GLU A 1 102 ? 5.746 -18.047 0.27 1 93.56 102 GLU A O 1
ATOM 798 N N . MET A 1 103 ? 5.852 -17 -1.712 1 93.12 103 MET A N 1
ATOM 799 C CA . MET A 1 103 ? 4.609 -16.281 -1.438 1 93.12 103 MET A CA 1
ATOM 800 C C . MET A 1 103 ? 3.41 -17.047 -1.998 1 93.12 103 MET A C 1
ATOM 802 O O . MET A 1 103 ? 2.512 -17.438 -1.249 1 93.12 103 MET A O 1
ATOM 806 N N . VAL A 1 104 ? 3.439 -17.375 -3.234 1 91.94 104 VAL A N 1
ATOM 807 C CA . VAL A 1 104 ? 2.281 -17.938 -3.922 1 91.94 104 VAL A CA 1
ATOM 808 C C . VAL A 1 104 ? 2.049 -19.375 -3.457 1 91.94 104 VAL A C 1
ATOM 810 O O . VAL A 1 104 ? 0.954 -19.719 -3.004 1 91.94 104 VAL A O 1
ATOM 813 N N . GLU A 1 105 ? 3.072 -20.141 -3.461 1 92.69 105 GLU A N 1
ATOM 814 C CA . GLU A 1 105 ? 2.904 -21.562 -3.174 1 92.69 105 GLU A CA 1
ATOM 815 C C . GLU A 1 105 ? 2.799 -21.812 -1.672 1 92.69 105 GLU A C 1
ATOM 817 O O . GLU A 1 105 ? 2.002 -22.641 -1.23 1 92.69 105 GLU A O 1
ATOM 822 N N . GLN A 1 106 ? 3.541 -21.078 -0.917 1 93.81 106 GLN A N 1
ATOM 823 C CA . GLN A 1 106 ? 3.65 -21.453 0.488 1 93.81 106 GLN A CA 1
ATOM 824 C C . GLN A 1 106 ? 2.746 -20.594 1.36 1 93.81 106 GLN A C 1
ATOM 826 O O . GLN A 1 106 ? 2.201 -21.062 2.359 1 93.81 106 GLN A O 1
ATOM 831 N N . LEU A 1 107 ? 2.58 -19.344 1.038 1 94.75 107 LEU A N 1
ATOM 832 C CA . LEU A 1 107 ? 1.961 -18.406 1.968 1 94.75 107 LEU A CA 1
ATOM 833 C C . LEU A 1 107 ? 0.5 -18.156 1.604 1 94.75 107 LEU A C 1
ATOM 835 O O . LEU A 1 107 ? -0.375 -18.203 2.471 1 94.75 107 LEU A O 1
ATOM 839 N N . TRP A 1 108 ? 0.218 -17.875 0.306 1 95.12 108 TRP A N 1
ATOM 840 C CA . TRP A 1 108 ? -1.128 -17.484 -0.108 1 95.12 108 TRP A CA 1
ATOM 841 C C . TRP A 1 108 ? -2.141 -18.562 0.263 1 95.12 108 TRP A C 1
ATOM 843 O O . TRP A 1 108 ? -1.8 -19.75 0.334 1 95.12 108 TRP A O 1
ATOM 853 N N . PRO A 1 109 ? -3.393 -18.156 0.539 1 93.62 109 PRO A N 1
ATOM 854 C CA . PRO A 1 109 ? -4.418 -19.156 0.851 1 93.62 109 PRO A CA 1
ATOM 855 C C . PRO A 1 109 ? -4.625 -20.156 -0.282 1 93.62 109 PRO A C 1
ATOM 857 O O . PRO A 1 109 ? -4.547 -19.781 -1.458 1 93.62 109 PRO A O 1
ATOM 860 N N . LYS A 1 110 ? -4.855 -21.391 0.05 1 89.5 110 LYS A N 1
ATOM 861 C CA . LYS A 1 110 ? -5.141 -22.453 -0.919 1 89.5 110 LYS A CA 1
ATOM 862 C C . LYS A 1 110 ? -6.641 -22.578 -1.169 1 89.5 110 LYS A C 1
ATOM 864 O O . LYS A 1 110 ? -7.094 -23.531 -1.787 1 89.5 110 LYS A O 1
ATOM 869 N N . SER A 1 111 ? -7.363 -21.594 -1.045 1 88.81 111 SER A N 1
ATOM 870 C CA . SER A 1 111 ? -8.812 -21.594 -1.214 1 88.81 111 SER A CA 1
ATOM 871 C C . SER A 1 111 ? -9.195 -21.5 -2.686 1 88.81 111 SER A C 1
ATOM 873 O O . SER A 1 111 ? -8.523 -20.812 -3.465 1 88.81 111 SER A O 1
ATOM 875 N N . ALA A 1 112 ? -10.312 -22.094 -3.039 1 89.56 112 ALA A N 1
ATOM 876 C CA . ALA A 1 112 ? -10.852 -22.016 -4.395 1 89.56 112 ALA A CA 1
ATOM 877 C C . ALA A 1 112 ? -11.328 -20.594 -4.715 1 89.56 112 ALA A C 1
ATOM 879 O O . ALA A 1 112 ? -11.516 -20.25 -5.887 1 89.56 112 ALA A O 1
ATOM 880 N N . ASP A 1 113 ? -11.445 -19.797 -3.697 1 93.5 113 ASP A N 1
ATOM 881 C CA . ASP A 1 113 ? -11.938 -18.438 -3.898 1 93.5 113 ASP A CA 1
ATOM 882 C C . ASP A 1 113 ? -10.82 -17.516 -4.391 1 93.5 113 ASP A C 1
ATOM 884 O O . ASP A 1 113 ? -11.094 -16.422 -4.887 1 93.5 113 ASP A O 1
ATOM 888 N N . LEU A 1 114 ? -9.609 -18 -4.141 1 96.69 114 LEU A N 1
ATOM 889 C CA . LEU A 1 114 ? -8.5 -17.203 -4.645 1 96.69 114 LEU A CA 1
ATOM 890 C C . LEU A 1 114 ? -8.312 -17.406 -6.145 1 96.69 114 LEU A C 1
ATOM 892 O O . LEU A 1 114 ? -8.008 -18.531 -6.582 1 96.69 114 LEU A O 1
ATOM 896 N N . ILE A 1 115 ? -8.469 -16.344 -6.906 1 96.44 115 ILE A N 1
ATOM 897 C CA . ILE A 1 115 ? -8.344 -16.391 -8.359 1 96.44 115 ILE A CA 1
ATOM 898 C C . ILE A 1 115 ? -7.027 -15.727 -8.781 1 96.44 115 ILE A C 1
ATOM 900 O O . ILE A 1 115 ? -6.832 -14.523 -8.586 1 96.44 115 ILE A O 1
ATOM 904 N N . ARG A 1 116 ? -6.203 -16.516 -9.422 1 94.75 116 ARG A N 1
ATOM 905 C CA . ARG A 1 116 ? -4.898 -16 -9.836 1 94.75 116 ARG A CA 1
ATOM 906 C C . ARG A 1 116 ? -4.812 -15.883 -11.352 1 94.75 116 ARG A C 1
ATOM 908 O O . ARG A 1 116 ? -5.469 -16.625 -12.078 1 94.75 116 ARG A O 1
ATOM 915 N N . ASN A 1 117 ? -4.059 -14.906 -11.742 1 91.56 117 ASN A N 1
ATOM 916 C CA . ASN A 1 117 ? -3.705 -14.914 -13.156 1 91.56 117 ASN A CA 1
ATOM 917 C C . ASN A 1 117 ? -2.379 -15.633 -13.398 1 91.56 117 ASN A C 1
ATOM 919 O O . ASN A 1 117 ? -1.835 -16.266 -12.492 1 91.56 117 ASN A O 1
ATOM 923 N N . GLN A 1 118 ? -1.827 -15.617 -14.594 1 80.44 118 GLN A N 1
ATOM 924 C CA . GLN A 1 118 ? -0.594 -16.328 -14.938 1 80.44 118 GLN A CA 1
ATOM 925 C C . GLN A 1 118 ? 0.618 -15.633 -14.312 1 80.44 118 GLN A C 1
ATOM 927 O O . GLN A 1 118 ? 1.689 -16.234 -14.203 1 80.44 118 GLN A O 1
ATOM 932 N N . GLY A 1 119 ? 0.42 -14.477 -13.852 1 80.81 119 GLY A N 1
ATOM 933 C CA . GLY A 1 119 ? 1.497 -13.734 -13.219 1 80.81 119 GLY A CA 1
ATOM 934 C C . GLY A 1 119 ? 1.328 -13.602 -11.719 1 80.81 119 GLY A C 1
ATOM 935 O O . GLY A 1 119 ? 1.037 -14.586 -11.031 1 80.81 119 GLY A O 1
ATOM 936 N N . GLY A 1 120 ? 1.558 -12.492 -11.172 1 87.69 120 GLY A N 1
ATOM 937 C CA . GLY A 1 120 ? 1.542 -12.266 -9.734 1 87.69 120 GLY A CA 1
ATOM 938 C C . GLY A 1 120 ? 0.267 -11.609 -9.242 1 87.69 120 GLY A C 1
ATOM 939 O O . GLY A 1 120 ? 0.132 -11.305 -8.055 1 87.69 120 GLY A O 1
ATOM 940 N N . SER A 1 121 ? -0.774 -11.422 -10.164 1 91.75 121 SER A N 1
ATOM 941 C CA . SER A 1 121 ? -2.014 -10.773 -9.758 1 91.75 121 SER A CA 1
ATOM 942 C C . SER A 1 121 ? -3.01 -11.773 -9.195 1 91.75 121 SER A C 1
ATOM 944 O O . SER A 1 121 ? -2.996 -12.953 -9.57 1 91.75 121 SER A O 1
ATOM 946 N N . TRP A 1 122 ? -3.906 -11.273 -8.32 1 95.38 122 TRP A N 1
ATOM 947 C CA . TRP A 1 122 ? -4.879 -12.141 -7.676 1 95.38 122 TRP A CA 1
ATOM 948 C C . TRP A 1 122 ? -6.141 -11.375 -7.305 1 95.38 122 TRP A C 1
ATOM 950 O O . TRP A 1 122 ? -6.121 -10.141 -7.223 1 95.38 122 TRP A O 1
ATOM 960 N N . MET A 1 123 ? -7.219 -12.148 -7.172 1 95.75 123 MET A N 1
ATOM 961 C CA . MET A 1 123 ? -8.492 -11.688 -6.637 1 95.75 123 MET A CA 1
ATOM 962 C C . MET A 1 123 ? -8.984 -12.609 -5.523 1 95.75 123 MET A C 1
ATOM 964 O O . MET A 1 123 ? -8.867 -13.828 -5.625 1 95.75 123 MET A O 1
ATOM 968 N N . LEU A 1 124 ? -9.453 -12.016 -4.469 1 95.12 124 LEU A N 1
ATOM 969 C CA . LEU A 1 124 ? -9.992 -12.789 -3.354 1 95.12 124 LEU A CA 1
ATOM 970 C C . LEU A 1 124 ? -11.25 -12.133 -2.793 1 95.12 124 LEU A C 1
ATOM 972 O O . LEU A 1 124 ? -11.18 -11.055 -2.207 1 95.12 124 LEU A O 1
ATOM 976 N N . PRO A 1 125 ? -12.398 -12.758 -3.041 1 93.25 125 PRO A N 1
ATOM 977 C CA . PRO A 1 125 ? -13.578 -12.297 -2.301 1 93.25 125 PRO A CA 1
ATOM 978 C C . PRO A 1 125 ? -13.461 -12.531 -0.796 1 93.25 125 PRO A C 1
ATOM 980 O O . PRO A 1 125 ? -13.125 -13.641 -0.367 1 93.25 125 PRO A O 1
ATOM 983 N N . VAL A 1 126 ? -13.594 -11.469 -0.042 1 87 126 VAL A N 1
ATOM 984 C CA . VAL A 1 126 ? -13.5 -11.586 1.409 1 87 126 VAL A CA 1
ATOM 985 C C . VAL A 1 126 ? -14.555 -10.695 2.064 1 87 126 VAL A C 1
ATOM 987 O O . VAL A 1 126 ? -14.578 -9.477 1.844 1 87 126 VAL A O 1
ATOM 990 N N . ASN A 1 127 ? -15.414 -11.273 2.861 1 83.69 127 ASN A N 1
ATOM 991 C CA . ASN A 1 127 ? -16.406 -10.562 3.66 1 83.69 127 ASN A CA 1
ATOM 992 C C . ASN A 1 127 ? -17.203 -9.578 2.812 1 83.69 127 ASN A C 1
ATOM 994 O O . ASN A 1 127 ? -17.375 -8.414 3.191 1 83.69 127 ASN A O 1
ATOM 998 N N . GLY A 1 128 ? -17.578 -10.016 1.659 1 83.88 128 GLY A N 1
ATOM 999 C CA . GLY A 1 128 ? -18.453 -9.227 0.8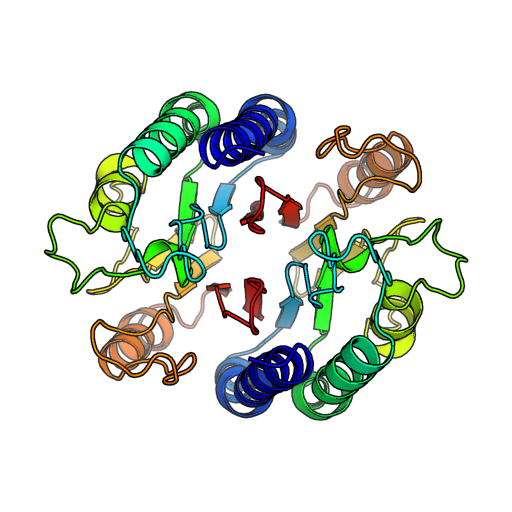03 1 83.88 128 GLY A CA 1
ATOM 1000 C C . GLY A 1 128 ? -17.703 -8.234 -0.061 1 83.88 128 GLY A C 1
ATOM 1001 O O . GLY A 1 128 ? -18.312 -7.473 -0.816 1 83.88 128 GLY A O 1
ATOM 1002 N N . TYR A 1 129 ? -16.344 -8.297 0.046 1 86.19 129 TYR A N 1
ATOM 1003 C CA . TYR A 1 129 ? -15.492 -7.457 -0.787 1 86.19 129 TYR A CA 1
ATOM 1004 C C . TYR A 1 129 ? -14.625 -8.305 -1.711 1 86.19 129 TYR A C 1
ATOM 1006 O O . TYR A 1 129 ? -14.492 -9.516 -1.514 1 86.19 129 TYR A O 1
ATOM 1014 N N . LEU A 1 130 ? -14.219 -7.516 -2.678 1 92 130 LEU A N 1
ATOM 1015 C CA . LEU A 1 130 ? -13.234 -8.141 -3.553 1 92 130 LEU A CA 1
ATOM 1016 C C . LEU A 1 130 ? -11.875 -7.449 -3.418 1 92 130 LEU A C 1
ATOM 1018 O O . LEU A 1 130 ? -11.766 -6.242 -3.633 1 92 130 LEU A O 1
ATOM 1022 N N . LEU A 1 131 ? -10.898 -8.18 -2.971 1 92.38 131 LEU A N 1
ATOM 1023 C CA . LEU A 1 131 ? -9.523 -7.691 -2.994 1 92.38 131 LEU A CA 1
ATOM 1024 C C . LEU A 1 131 ? -8.836 -8.07 -4.301 1 92.38 131 LEU A C 1
ATOM 1026 O O . LEU A 1 131 ? -8.938 -9.219 -4.75 1 92.38 131 LEU A O 1
ATOM 1030 N N . ILE A 1 132 ? -8.211 -7.09 -4.863 1 92.38 132 ILE A N 1
ATOM 1031 C CA . ILE A 1 132 ? -7.43 -7.363 -6.059 1 92.38 132 ILE A CA 1
ATOM 1032 C C . ILE A 1 132 ? -5.988 -6.902 -5.848 1 92.38 132 ILE A C 1
ATOM 1034 O O . ILE A 1 132 ? -5.738 -5.727 -5.578 1 92.38 132 ILE A O 1
ATOM 1038 N N . GLY A 1 133 ? -5.086 -7.828 -5.836 1 92.56 133 GLY A N 1
ATOM 1039 C CA . GLY A 1 133 ? -3.676 -7.5 -5.969 1 92.56 133 GLY A CA 1
ATOM 1040 C C . GLY A 1 133 ? -3.201 -7.484 -7.41 1 92.56 133 GLY A C 1
ATOM 1041 O O . GLY A 1 133 ? -3.207 -8.516 -8.086 1 92.56 133 GLY A O 1
ATOM 1042 N N . LEU A 1 134 ? -2.785 -6.316 -7.859 1 88.56 134 LEU A N 1
ATOM 1043 C CA . LEU A 1 134 ? -2.396 -6.16 -9.258 1 88.56 134 LEU A CA 1
ATOM 1044 C C . LEU A 1 134 ? -0.881 -6.082 -9.398 1 88.56 134 LEU A C 1
ATOM 1046 O O . LEU A 1 134 ? -0.256 -5.145 -8.898 1 88.56 134 LEU A O 1
ATOM 1050 N N . ASP A 1 135 ? -0.37 -7.07 -10.023 1 86.31 135 ASP A N 1
ATOM 1051 C CA . ASP A 1 135 ? 1.058 -7.086 -10.328 1 86.31 135 ASP A CA 1
ATOM 1052 C C . ASP A 1 135 ? 1.352 -6.336 -11.625 1 86.31 135 ASP A C 1
ATOM 1054 O O . ASP A 1 135 ? 1.004 -6.801 -12.711 1 86.31 135 ASP A O 1
ATOM 1058 N N . LEU A 1 136 ? 2.061 -5.223 -11.469 1 79.5 136 LEU A N 1
ATOM 1059 C CA . LEU A 1 136 ? 2.369 -4.402 -12.633 1 79.5 136 LEU A CA 1
ATOM 1060 C C . LEU A 1 136 ? 3.861 -4.441 -12.945 1 79.5 136 LEU A C 1
ATOM 1062 O O . LEU A 1 136 ? 4.375 -3.57 -13.648 1 79.5 136 LEU A O 1
ATOM 1066 N N . THR A 1 137 ? 4.582 -5.367 -12.32 1 78.5 137 THR A N 1
ATOM 1067 C CA . THR A 1 137 ? 6.012 -5.48 -12.578 1 78.5 137 THR A CA 1
ATOM 1068 C C . THR A 1 137 ? 6.266 -5.914 -14.023 1 78.5 137 THR A C 1
ATOM 1070 O O . THR A 1 137 ? 5.492 -6.688 -14.594 1 78.5 137 THR A O 1
ATOM 1073 N N . PRO A 1 138 ? 7.266 -5.242 -14.602 1 66.88 138 PRO A N 1
ATOM 1074 C CA . PRO A 1 138 ? 7.535 -5.582 -16 1 66.88 138 PRO A CA 1
ATOM 1075 C C . PRO A 1 138 ? 7.965 -7.035 -16.188 1 66.88 138 PRO A C 1
ATOM 1077 O O . PRO A 1 138 ? 8.578 -7.617 -15.289 1 66.88 138 PRO A O 1
ATOM 1080 N N . SER A 1 139 ? 7.352 -7.594 -17.219 1 59.16 139 SER A N 1
ATOM 1081 C CA . SER A 1 139 ? 7.812 -8.922 -17.594 1 59.16 139 SER A CA 1
ATOM 1082 C C . SER A 1 139 ? 9.297 -8.914 -17.938 1 59.16 139 SER A C 1
ATOM 1084 O O . SER A 1 139 ? 9.859 -7.867 -18.281 1 59.16 139 SER A O 1
ATOM 1086 N N . ALA A 1 140 ? 9.883 -10.133 -17.766 1 54.56 140 ALA A N 1
ATOM 1087 C CA . ALA A 1 140 ? 11.281 -10.305 -18.125 1 54.56 140 ALA A CA 1
ATOM 1088 C C . ALA A 1 140 ? 11.547 -9.789 -19.547 1 54.56 140 ALA A C 1
ATOM 1090 O O . ALA A 1 140 ? 10.781 -10.086 -20.469 1 54.56 140 ALA A O 1
ATOM 1091 N N . GLY A 1 141 ? 12.484 -8.938 -19.672 1 50.72 141 GLY A N 1
ATOM 1092 C CA . GLY A 1 141 ? 12.898 -8.438 -20.969 1 50.72 141 GLY A CA 1
ATOM 1093 C C . GLY A 1 141 ? 12.297 -7.09 -21.312 1 50.72 141 GLY A C 1
ATOM 1094 O O . GLY A 1 141 ? 12.68 -6.465 -22.297 1 50.72 141 GLY A O 1
ATOM 1095 N N . ALA A 1 142 ? 11.172 -6.992 -20.703 1 51.19 142 ALA A N 1
ATOM 1096 C CA . ALA A 1 142 ? 10.594 -5.688 -21.031 1 51.19 142 ALA A CA 1
ATOM 1097 C C . ALA A 1 142 ? 11.453 -4.559 -20.453 1 51.19 142 ALA A C 1
ATOM 1099 O O . ALA A 1 142 ? 12.117 -4.727 -19.438 1 51.19 142 ALA A O 1
ATOM 1100 N N . SER A 1 143 ? 11.742 -3.641 -21.328 1 44.19 143 SER A N 1
ATOM 1101 C CA . SER A 1 143 ? 12.531 -2.486 -20.922 1 44.19 143 SER A CA 1
ATOM 1102 C C . SER A 1 143 ? 12.078 -1.945 -19.562 1 44.19 143 SER A C 1
ATOM 1104 O O . SER A 1 143 ? 10.875 -1.929 -19.281 1 44.19 143 SER A O 1
ATOM 1106 N N . ARG A 1 144 ? 12.945 -1.926 -18.797 1 44.72 144 ARG A N 1
ATOM 1107 C CA . ARG A 1 144 ? 12.812 -1.327 -17.469 1 44.72 144 ARG A CA 1
ATOM 1108 C C . ARG A 1 144 ? 11.852 -0.144 -17.5 1 44.72 144 ARG A C 1
ATOM 1110 O O . ARG A 1 144 ? 11.438 0.356 -16.453 1 44.72 144 ARG A O 1
ATOM 1117 N N . HIS A 1 145 ? 11.844 0.228 -18.875 1 41.94 145 HIS A N 1
ATOM 1118 C CA . HIS A 1 145 ? 11.094 1.469 -19.047 1 41.94 145 HIS A CA 1
ATOM 1119 C C . HIS A 1 145 ? 9.594 1.206 -19.078 1 41.94 145 HIS A C 1
ATOM 1121 O O . HIS A 1 145 ? 8.797 2.143 -19.172 1 41.94 145 HIS A O 1
ATOM 1127 N N . PHE A 1 146 ? 9.312 -0.135 -19.484 1 43.34 146 PHE A N 1
ATOM 1128 C CA . PHE A 1 146 ? 7.883 -0.328 -19.719 1 43.34 146 PHE A CA 1
ATOM 1129 C C . PHE A 1 146 ? 7.113 -0.345 -18.406 1 43.34 146 PHE A C 1
ATOM 1131 O O . PHE A 1 146 ? 7.305 -1.239 -17.578 1 43.34 146 PHE A O 1
ATOM 1138 N N . PHE A 1 147 ? 6.922 0.672 -17.828 1 45.28 147 PHE A N 1
ATOM 1139 C CA . PHE A 1 147 ? 6.211 1.186 -16.656 1 45.28 147 PHE A CA 1
ATOM 1140 C C . PHE A 1 147 ? 4.738 0.791 -16.703 1 45.28 147 PHE A C 1
ATOM 1142 O O . PHE A 1 147 ? 4.016 1.185 -17.625 1 45.28 147 PHE A O 1
ATOM 1149 N N . GLY A 1 148 ? 4.32 -0.023 -15.852 1 52.06 148 GLY A N 1
ATOM 1150 C CA . GLY A 1 148 ? 2.967 -0.057 -15.32 1 52.06 148 GLY A CA 1
ATOM 1151 C C . GLY A 1 148 ? 1.934 -0.482 -16.344 1 52.06 148 GLY A C 1
ATOM 1152 O O . GLY A 1 148 ? 0.765 -0.102 -16.25 1 52.06 148 GLY A O 1
ATOM 1153 N N . GLU A 1 149 ? 2.496 -0.864 -17.516 1 59.22 149 GLU A N 1
ATOM 1154 C CA . GLU A 1 149 ? 1.419 -1.154 -18.469 1 59.22 149 GLU A CA 1
ATOM 1155 C C . GLU A 1 149 ? 0.734 -2.477 -18.125 1 59.22 149 GLU A C 1
ATOM 1157 O O . GLU A 1 149 ? 1.399 -3.459 -17.797 1 59.22 149 GLU A O 1
ATOM 1162 N N . LEU A 1 150 ? -0.485 -2.363 -17.922 1 71.62 150 LEU A N 1
ATOM 1163 C CA . LEU A 1 150 ? -1.338 -3.545 -17.828 1 71.62 150 LEU A CA 1
ATOM 1164 C C . LEU A 1 150 ? -1.162 -4.434 -19.062 1 71.62 150 LEU A C 1
ATOM 1166 O O . LEU A 1 150 ? -1.448 -4.012 -20.188 1 71.62 150 LEU A O 1
ATOM 1170 N N . SER A 1 151 ? -0.437 -5.523 -18.922 1 77.56 151 SER A N 1
ATOM 1171 C CA . SER A 1 151 ? -0.327 -6.453 -20.031 1 77.56 151 SER A CA 1
ATOM 1172 C C . SER A 1 151 ? -1.7 -6.809 -20.594 1 77.56 151 SER A C 1
ATOM 1174 O O . SER A 1 151 ? -2.709 -6.699 -19.906 1 77.56 151 SER A O 1
ATOM 1176 N N . GLU A 1 152 ? -1.688 -7.223 -21.828 1 83.06 152 GLU A N 1
ATOM 1177 C CA . GLU A 1 152 ? -2.932 -7.672 -22.453 1 83.06 152 GLU A CA 1
ATOM 1178 C C . GLU A 1 152 ? -3.533 -8.852 -21.688 1 83.06 152 GLU A C 1
ATOM 1180 O O . GLU A 1 152 ? -4.754 -8.938 -21.547 1 83.06 152 GLU A O 1
ATOM 1185 N N . GLU A 1 153 ? -2.65 -9.656 -21.25 1 85.44 153 GLU A N 1
ATOM 1186 C CA . GLU A 1 153 ? -3.105 -10.828 -20.516 1 85.44 153 GLU A CA 1
ATOM 1187 C C . GLU A 1 153 ? -3.775 -10.43 -19.203 1 85.44 153 GLU A C 1
ATOM 1189 O O . GLU A 1 153 ? -4.836 -10.953 -18.859 1 85.44 153 GLU A O 1
ATOM 1194 N N . THR A 1 154 ? -3.152 -9.523 -18.547 1 86.44 154 THR A N 1
ATOM 1195 C CA . THR A 1 154 ? -3.717 -9.055 -17.297 1 86.44 154 THR A CA 1
ATOM 1196 C C . THR A 1 154 ? -5.027 -8.312 -17.531 1 86.44 154 THR A C 1
ATOM 1198 O O . THR A 1 154 ? -5.984 -8.461 -16.766 1 86.44 154 THR A O 1
ATOM 1201 N N . GLU A 1 155 ? -5.07 -7.57 -18.562 1 86.81 155 GLU A N 1
ATOM 1202 C CA . GLU A 1 155 ? -6.297 -6.852 -18.891 1 86.81 155 GLU A CA 1
ATOM 1203 C C . GLU A 1 155 ? -7.438 -7.816 -19.203 1 86.81 155 GLU A C 1
ATOM 1205 O O . GLU A 1 155 ? -8.57 -7.613 -18.75 1 86.81 155 GLU A O 1
ATOM 1210 N N . ALA A 1 156 ? -7.148 -8.797 -19.969 1 92 156 ALA A N 1
ATOM 1211 C CA . ALA A 1 156 ? -8.156 -9.805 -20.297 1 92 156 ALA A CA 1
ATOM 1212 C C . ALA A 1 156 ? -8.648 -10.508 -19.031 1 92 156 ALA A C 1
ATOM 1214 O O . ALA A 1 156 ? -9.844 -10.766 -18.891 1 92 156 ALA A O 1
ATOM 1215 N N . TRP A 1 157 ? -7.742 -10.734 -18.172 1 93.94 157 TRP A N 1
ATOM 1216 C CA . TRP A 1 157 ? -8.078 -11.375 -16.906 1 93.94 157 TRP A CA 1
ATOM 1217 C C . TRP A 1 157 ? -9 -10.492 -16.078 1 93.94 157 TRP A C 1
ATOM 1219 O O . TRP A 1 157 ? -9.984 -10.969 -15.523 1 93.94 157 TRP A O 1
ATOM 1229 N N . LEU A 1 158 ? -8.734 -9.266 -16 1 90.94 158 LEU A N 1
ATOM 1230 C CA . LEU A 1 158 ? -9.57 -8.32 -15.273 1 90.94 158 LEU A CA 1
ATOM 1231 C C . LEU A 1 158 ? -10.961 -8.219 -15.906 1 90.94 158 LEU A C 1
ATOM 1233 O O . LEU A 1 158 ? -11.969 -8.195 -15.195 1 90.94 158 LEU A O 1
ATOM 1237 N N . ARG A 1 159 ? -10.953 -8.156 -17.141 1 92.25 159 ARG A N 1
ATOM 1238 C CA . ARG A 1 159 ? -12.227 -8.055 -17.844 1 92.25 159 ARG A CA 1
ATOM 1239 C C . ARG A 1 159 ? -13.102 -9.273 -17.578 1 92.25 159 ARG A C 1
ATOM 1241 O O . ARG A 1 159 ? -14.297 -9.133 -17.297 1 92.25 159 ARG A O 1
ATOM 1248 N N . GLU A 1 160 ? -12.523 -10.383 -17.609 1 95.94 160 GLU A N 1
ATOM 1249 C CA . GLU A 1 160 ? -13.289 -11.625 -17.469 1 95.94 160 GLU A CA 1
ATOM 1250 C C . GLU A 1 160 ? -13.656 -11.867 -16 1 95.94 160 GLU A C 1
ATOM 1252 O O . GLU A 1 160 ? -14.828 -12.031 -15.672 1 95.94 160 GLU A O 1
ATOM 1257 N N . GLU A 1 161 ? -12.672 -11.828 -15.164 1 96 161 GLU A N 1
ATOM 1258 C CA . GLU A 1 161 ? -12.867 -12.305 -13.797 1 96 161 GLU A CA 1
ATOM 1259 C C . GLU A 1 161 ? -13.469 -11.211 -12.914 1 96 161 GLU A C 1
ATOM 1261 O O . GLU A 1 161 ? -14.227 -11.508 -11.992 1 96 161 GLU A O 1
ATOM 1266 N N . TRP A 1 162 ? -13.141 -9.961 -13.219 1 92.88 162 TRP A N 1
ATOM 1267 C CA . TRP A 1 162 ? -13.648 -8.859 -12.406 1 92.88 162 TRP A CA 1
ATOM 1268 C C . TRP A 1 162 ? -14.891 -8.25 -13.047 1 92.88 162 TRP A C 1
ATOM 1270 O O . TRP A 1 162 ? -16.016 -8.438 -12.555 1 92.88 162 TRP A O 1
ATOM 1280 N N . LEU A 1 163 ? -14.766 -7.715 -14.203 1 90.44 163 LEU A N 1
ATOM 1281 C CA . LEU A 1 163 ? -15.867 -6.988 -14.828 1 90.44 163 LEU A CA 1
ATOM 1282 C C . LEU A 1 163 ? -16.969 -7.941 -15.266 1 90.44 163 LEU A C 1
ATOM 1284 O O . LEU A 1 163 ? -18.156 -7.613 -15.18 1 90.44 163 LEU A O 1
ATOM 1288 N N . GLY A 1 164 ? -16.625 -9.047 -15.688 1 94 164 GLY A N 1
ATOM 1289 C CA . GLY A 1 164 ? -17.609 -10.016 -16.156 1 94 164 GLY A CA 1
ATOM 1290 C C . GLY A 1 164 ? -18.344 -10.719 -15.031 1 94 164 GLY A C 1
ATOM 1291 O O . GLY A 1 164 ? -19.547 -10.961 -15.117 1 94 164 GLY A O 1
ATOM 1292 N N . LYS A 1 165 ? -17.594 -11.023 -13.938 1 95.5 165 LYS A N 1
ATOM 1293 C CA . LYS A 1 165 ? -18.156 -11.945 -12.961 1 95.5 165 LYS A CA 1
ATOM 1294 C C . LYS A 1 165 ? -18.406 -11.242 -11.625 1 95.5 165 LYS A C 1
ATOM 1296 O O . LYS A 1 165 ? -19.25 -11.68 -10.836 1 95.5 165 LYS A O 1
ATOM 1301 N N . ARG A 1 166 ? -17.703 -10.125 -11.359 1 93 166 ARG A N 1
ATOM 1302 C CA . ARG A 1 166 ? -17.688 -9.625 -9.992 1 93 166 ARG A CA 1
ATOM 1303 C C . ARG A 1 166 ? -17.812 -8.102 -9.961 1 93 166 ARG A C 1
ATOM 1305 O O . ARG A 1 166 ? -17.438 -7.461 -8.977 1 93 166 ARG A O 1
ATOM 1312 N N . ARG A 1 167 ? -18.312 -7.531 -11 1 86.81 167 ARG A N 1
ATOM 1313 C CA . ARG A 1 167 ? -18.375 -6.078 -11.117 1 86.81 167 ARG A CA 1
ATOM 1314 C C . ARG A 1 167 ? -19.281 -5.484 -10.031 1 86.81 167 ARG A C 1
ATOM 1316 O O . ARG A 1 167 ? -19.172 -4.301 -9.711 1 86.81 167 ARG A O 1
ATOM 1323 N N . HIS A 1 168 ? -20.062 -6.242 -9.461 1 88.38 168 HIS A N 1
ATOM 1324 C CA . HIS A 1 168 ? -21.031 -5.762 -8.477 1 88.38 168 HIS A CA 1
ATOM 1325 C C . HIS A 1 168 ? -20.406 -5.688 -7.082 1 88.38 168 HIS A C 1
ATOM 1327 O O . HIS A 1 168 ? -20.969 -5.074 -6.176 1 88.38 168 HIS A O 1
ATOM 1333 N N . MET A 1 169 ? -19.25 -6.273 -6.914 1 89 169 MET A N 1
ATOM 1334 C CA . MET A 1 169 ? -18.609 -6.293 -5.605 1 89 169 MET A CA 1
ATOM 1335 C C . MET A 1 169 ? -17.797 -5.02 -5.379 1 89 169 MET A C 1
ATOM 1337 O O . MET A 1 169 ? -17.125 -4.535 -6.289 1 89 169 MET A O 1
ATOM 1341 N N . ARG A 1 170 ? -17.922 -4.461 -4.152 1 86.75 170 ARG A N 1
ATOM 1342 C CA . ARG A 1 170 ? -16.969 -3.412 -3.775 1 86.75 170 ARG A CA 1
ATOM 1343 C C . ARG A 1 170 ? -15.539 -3.932 -3.793 1 86.75 170 ARG A C 1
ATOM 1345 O O . A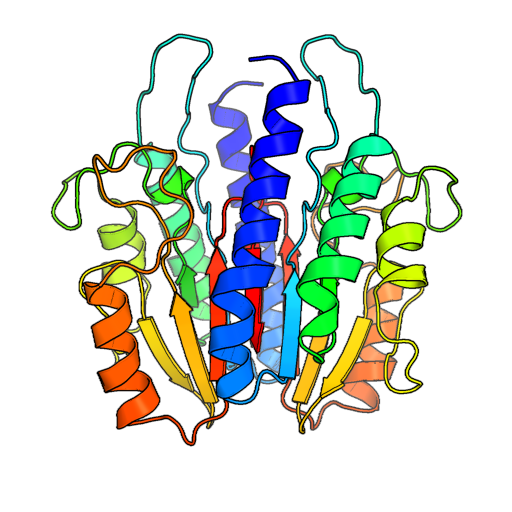RG A 1 170 ? -15.25 -4.977 -3.211 1 86.75 170 ARG A O 1
ATOM 1352 N N . THR A 1 171 ? -14.719 -3.18 -4.508 1 90.12 171 THR A N 1
ATOM 1353 C CA . THR A 1 171 ? -13.414 -3.744 -4.832 1 90.12 171 THR A CA 1
ATOM 1354 C C . THR A 1 171 ? -12.297 -2.85 -4.309 1 90.12 171 THR A C 1
ATOM 1356 O O . THR A 1 171 ? -12.367 -1.625 -4.418 1 90.12 171 THR A O 1
ATOM 1359 N N . ILE A 1 172 ? -11.367 -3.441 -3.684 1 88.81 172 ILE A N 1
ATOM 1360 C CA . ILE A 1 172 ? -10.117 -2.793 -3.297 1 88.81 172 ILE A CA 1
ATOM 1361 C C . ILE A 1 172 ? -8.977 -3.309 -4.172 1 88.81 172 ILE A C 1
ATOM 1363 O O . ILE A 1 172 ? -8.688 -4.508 -4.176 1 88.81 172 ILE A O 1
ATOM 1367 N N . ILE A 1 173 ? -8.352 -2.398 -4.895 1 89.5 173 ILE A N 1
ATOM 1368 C CA . ILE A 1 173 ? -7.219 -2.766 -5.742 1 89.5 173 ILE A CA 1
ATOM 1369 C C . ILE A 1 173 ? -5.918 -2.285 -5.105 1 89.5 173 ILE A C 1
ATOM 1371 O O . ILE A 1 173 ? -5.781 -1.108 -4.766 1 89.5 173 ILE A O 1
ATOM 1375 N N . ILE A 1 174 ? -5.027 -3.223 -4.934 1 88.31 174 ILE A N 1
ATOM 1376 C CA . ILE A 1 174 ? -3.715 -2.943 -4.363 1 88.31 174 ILE A CA 1
ATOM 1377 C C . ILE A 1 174 ? -2.629 -3.217 -5.402 1 88.31 174 ILE A C 1
ATOM 1379 O O . ILE A 1 174 ? -2.623 -4.273 -6.039 1 88.31 174 ILE A O 1
ATOM 1383 N N . THR A 1 175 ? -1.787 -2.258 -5.602 1 84.62 175 THR A N 1
ATOM 1384 C CA . THR A 1 175 ? -0.692 -2.457 -6.543 1 84.62 175 THR A CA 1
ATOM 1385 C C . THR A 1 175 ? 0.577 -1.769 -6.055 1 84.62 175 THR A C 1
ATOM 1387 O O . THR A 1 175 ? 0.525 -0.925 -5.156 1 84.62 175 THR A O 1
ATOM 1390 N N . HIS A 1 176 ? 1.655 -2.316 -6.512 1 79.81 176 HIS A N 1
ATOM 1391 C CA . HIS A 1 176 ? 2.957 -1.702 -6.285 1 79.81 176 HIS A CA 1
ATOM 1392 C C . HIS A 1 176 ? 3.482 -1.036 -7.551 1 79.81 176 HIS A C 1
ATOM 1394 O O . HIS A 1 176 ? 3.729 -1.709 -8.555 1 79.81 176 HIS A O 1
ATOM 1400 N N . TYR A 1 177 ? 3.4 0.254 -7.527 1 64.25 177 TYR A N 1
ATOM 1401 C CA . TYR A 1 177 ? 3.877 0.993 -8.695 1 64.25 177 TYR A CA 1
ATOM 1402 C C . TYR A 1 177 ? 5.16 1.749 -8.367 1 64.25 177 TYR A C 1
ATOM 1404 O O . TYR A 1 177 ? 5.219 2.496 -7.391 1 64.25 177 TYR A O 1
ATOM 1412 N N . ASN A 1 178 ? 6.258 1.284 -8.984 1 55.84 178 ASN A N 1
ATOM 1413 C CA . ASN A 1 178 ? 7.559 1.866 -8.672 1 55.84 178 ASN A CA 1
ATOM 1414 C C . ASN A 1 178 ? 7.699 3.27 -9.25 1 55.84 178 ASN A C 1
ATOM 1416 O O . ASN A 1 178 ? 7.637 3.451 -10.469 1 55.84 178 ASN A O 1
ATOM 1420 N N . PHE A 1 179 ? 7.406 4.219 -8.367 1 45.53 179 PHE A N 1
ATOM 1421 C CA . PHE A 1 179 ? 7.609 5.602 -8.789 1 45.53 179 PHE A CA 1
ATOM 1422 C C . PHE A 1 179 ? 9.062 6.012 -8.609 1 45.53 179 PHE A C 1
ATOM 1424 O O . PHE A 1 179 ? 9.43 6.574 -7.574 1 45.53 179 PHE A O 1
ATOM 1431 N N . GLY A 1 180 ? 9.992 5.418 -9.352 1 43.97 180 GLY A N 1
ATOM 1432 C CA . GLY A 1 180 ? 11.391 5.793 -9.32 1 43.97 180 GLY A CA 1
ATOM 1433 C C . GLY A 1 180 ? 12.242 4.875 -8.469 1 43.97 180 GLY A C 1
ATOM 1434 O O . GLY A 1 180 ? 12.109 3.65 -8.539 1 43.97 180 GLY A O 1
ATOM 1435 N N . THR A 1 181 ? 13.242 5.508 -7.719 1 41.38 181 THR A N 1
ATOM 1436 C CA . THR A 1 181 ? 14.172 4.695 -6.938 1 41.38 181 THR A CA 1
ATOM 1437 C C . THR A 1 181 ? 13.469 4.098 -5.719 1 41.38 181 THR A C 1
ATOM 1439 O O . THR A 1 181 ? 14.008 3.209 -5.059 1 41.38 181 THR A O 1
ATOM 1442 N N . ARG A 1 182 ? 12.391 4.816 -5.484 1 48.25 182 ARG A N 1
ATOM 1443 C CA . ARG A 1 182 ? 11.789 4.359 -4.234 1 48.25 182 ARG A CA 1
ATOM 1444 C C . ARG A 1 182 ? 10.312 4.012 -4.434 1 48.25 182 ARG A C 1
ATOM 1446 O O . ARG A 1 182 ? 9.688 4.461 -5.395 1 48.25 182 ARG A O 1
ATOM 1453 N N . ASP A 1 183 ? 9.789 3.016 -3.826 1 49.38 183 ASP A N 1
ATOM 1454 C CA . ASP A 1 183 ? 8.641 2.141 -4.055 1 49.38 183 ASP A CA 1
ATOM 1455 C C . ASP A 1 183 ? 7.367 2.746 -3.475 1 49.38 183 ASP A C 1
ATOM 1457 O O . ASP A 1 183 ? 7.359 3.229 -2.34 1 49.38 183 ASP A O 1
ATOM 1461 N N . MET A 1 184 ? 6.539 3.447 -4.441 1 42.75 184 MET A N 1
ATOM 1462 C CA . MET 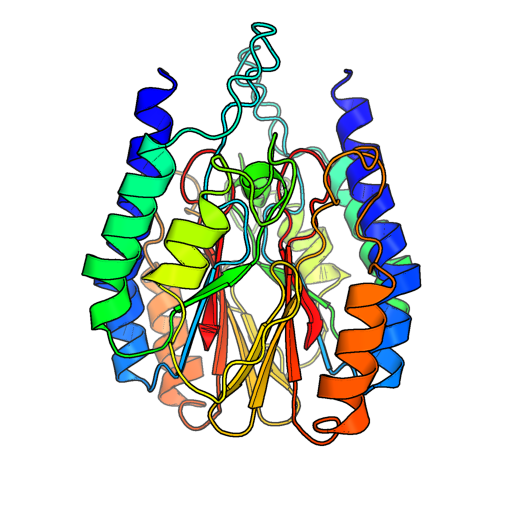A 1 184 ? 5.234 3.898 -3.963 1 42.75 184 MET A CA 1
ATOM 1463 C C . MET A 1 184 ? 4.18 2.816 -4.16 1 42.75 184 MET A C 1
ATOM 1465 O O . MET A 1 184 ? 4.199 2.098 -5.16 1 42.75 184 MET A O 1
ATOM 1469 N N . ILE A 1 185 ? 3.441 2.465 -3.117 1 48.53 185 ILE A N 1
ATOM 1470 C CA . ILE A 1 185 ? 2.305 1.553 -3.191 1 48.53 185 ILE A CA 1
ATOM 1471 C C . ILE A 1 185 ? 1.017 2.348 -3.387 1 48.53 185 ILE A C 1
ATOM 1473 O O . ILE A 1 185 ? 0.845 3.418 -2.797 1 48.53 185 ILE A O 1
ATOM 1477 N N . LEU A 1 186 ? 0.262 2.088 -4.535 1 47.31 186 LEU A N 1
ATOM 1478 C CA . LEU A 1 186 ? -1.012 2.742 -4.812 1 47.31 186 LEU A CA 1
ATOM 1479 C C . LEU A 1 186 ? -2.182 1.829 -4.465 1 47.31 186 LEU A C 1
ATOM 1481 O O . LEU A 1 186 ? -2.129 0.623 -4.715 1 47.31 186 LEU A O 1
ATOM 1485 N N . PHE A 1 187 ? -3.053 2.371 -3.631 1 54.53 187 PHE A N 1
ATOM 1486 C CA . PHE A 1 187 ? -4.316 1.705 -3.34 1 54.53 187 PHE A CA 1
ATOM 1487 C C . PHE A 1 187 ? -5.477 2.434 -4.004 1 54.53 187 PHE A C 1
ATOM 1489 O O . PHE A 1 187 ? -5.535 3.666 -3.988 1 54.53 187 PHE A O 1
ATOM 1496 N N . VAL A 1 188 ? -6.145 1.74 -5.008 1 50.25 188 VAL A N 1
ATOM 1497 C CA . VAL A 1 188 ? -7.367 2.305 -5.57 1 50.25 188 VAL A CA 1
ATOM 1498 C C . VAL A 1 188 ? -8.578 1.548 -5.031 1 50.25 188 VAL A C 1
ATOM 1500 O O . VAL A 1 188 ? -8.586 0.315 -5 1 50.25 188 VAL A O 1
ATOM 1503 N N . ILE A 1 189 ? -9.422 2.297 -4.293 1 52.47 189 ILE A N 1
ATOM 1504 C CA . ILE A 1 189 ? -10.68 1.756 -3.803 1 52.47 189 ILE A CA 1
ATOM 1505 C C . ILE A 1 189 ? -11.828 2.23 -4.695 1 52.47 189 ILE A C 1
ATOM 1507 O O . ILE A 1 189 ? -11.961 3.428 -4.957 1 52.47 189 ILE A O 1
ATOM 1511 N N . MET B 1 1 ? 23.906 8.297 -12.82 1 26.78 1 MET B N 1
ATOM 1512 C CA . MET B 1 1 ? 22.578 8.883 -13.023 1 26.78 1 MET B CA 1
ATOM 1513 C C . MET B 1 1 ? 22.328 10.016 -12.039 1 26.78 1 MET B C 1
ATOM 1515 O O . MET B 1 1 ? 22.516 9.852 -10.828 1 26.78 1 MET B O 1
ATOM 1519 N N . SER B 1 2 ? 22.375 11.117 -12.539 1 32.16 2 SER B N 1
ATOM 1520 C CA . SER B 1 2 ? 22.25 12.305 -11.703 1 32.16 2 SER B CA 1
ATOM 1521 C C . SER B 1 2 ? 21.016 12.227 -10.82 1 32.16 2 SER B C 1
ATOM 1523 O O . SER B 1 2 ? 20.031 11.57 -11.18 1 32.16 2 SER B O 1
ATOM 1525 N N . HIS B 1 3 ? 21.125 12.578 -9.602 1 39.59 3 HIS B N 1
ATOM 1526 C CA . HIS B 1 3 ? 20.047 12.773 -8.625 1 39.59 3 HIS B CA 1
ATOM 1527 C C . HIS B 1 3 ? 18.781 13.281 -9.297 1 39.59 3 HIS B C 1
ATOM 1529 O O . HIS B 1 3 ? 17.672 12.891 -8.922 1 39.59 3 HIS B O 1
ATOM 1535 N N . SER B 1 4 ? 19 14.18 -10.273 1 41.31 4 SER B N 1
ATOM 1536 C CA . SER B 1 4 ? 17.969 14.891 -11.031 1 41.31 4 SER B CA 1
ATOM 1537 C C . SER B 1 4 ? 17.188 13.945 -11.938 1 41.31 4 SER B C 1
ATOM 1539 O O . SER B 1 4 ? 16.016 14.172 -12.211 1 41.31 4 SER B O 1
ATOM 1541 N N . GLU B 1 5 ? 17.812 13 -12.344 1 43.97 5 GLU B N 1
ATOM 1542 C CA . GLU B 1 5 ? 17.219 12.094 -13.32 1 43.97 5 GLU B CA 1
ATOM 1543 C C . GLU B 1 5 ? 16.219 11.148 -12.656 1 43.97 5 GLU B C 1
ATOM 1545 O O . GLU B 1 5 ? 15.234 10.75 -13.281 1 43.97 5 GLU B O 1
ATOM 1550 N N . PHE B 1 6 ? 16.641 10.758 -11.516 1 44.19 6 PHE B N 1
ATOM 1551 C CA . PHE B 1 6 ? 15.812 9.852 -10.734 1 44.19 6 PHE B CA 1
ATOM 1552 C C . PHE B 1 6 ? 14.406 10.414 -10.562 1 44.19 6 PHE B C 1
ATOM 1554 O O . PHE B 1 6 ? 13.422 9.688 -10.727 1 44.19 6 PHE B O 1
ATOM 1561 N N . ASN B 1 7 ? 14.328 11.867 -10.203 1 55.81 7 ASN B N 1
ATOM 1562 C CA . ASN B 1 7 ? 13.125 12.594 -9.805 1 55.81 7 ASN B CA 1
ATOM 1563 C C . ASN B 1 7 ? 12.133 12.695 -10.961 1 55.81 7 ASN B C 1
ATOM 1565 O O . ASN B 1 7 ? 10.93 12.508 -10.766 1 55.81 7 ASN B O 1
ATOM 1569 N N . ASN B 1 8 ? 12.719 12.516 -12.07 1 61.97 8 ASN B N 1
ATOM 1570 C CA . ASN B 1 8 ? 11.82 12.773 -13.195 1 61.97 8 ASN B CA 1
ATOM 1571 C C . ASN B 1 8 ? 11.086 11.508 -13.633 1 61.97 8 ASN B C 1
ATOM 1573 O O . ASN B 1 8 ? 9.906 11.562 -13.984 1 61.97 8 ASN B O 1
ATOM 1577 N N . MET B 1 9 ? 11.75 10.43 -13.43 1 62.94 9 MET B N 1
ATOM 1578 C CA . MET B 1 9 ? 11.141 9.18 -13.875 1 62.94 9 MET B CA 1
ATOM 1579 C C . MET B 1 9 ? 9.977 8.797 -12.961 1 62.94 9 MET B C 1
ATOM 1581 O O . MET B 1 9 ? 8.922 8.367 -13.445 1 62.94 9 MET B O 1
ATOM 1585 N N . THR B 1 10 ? 10.203 9.07 -11.719 1 67.94 10 THR B N 1
ATOM 1586 C CA . THR B 1 10 ? 9.164 8.742 -10.75 1 67.94 10 THR B CA 1
ATOM 1587 C C . THR B 1 10 ? 7.918 9.594 -10.977 1 67.94 10 THR B C 1
ATOM 1589 O O . THR B 1 10 ? 6.801 9.078 -10.992 1 67.94 10 THR B O 1
ATOM 1592 N N . ILE B 1 11 ? 8.203 10.734 -11.281 1 78.88 11 ILE B N 1
ATOM 1593 C CA . ILE B 1 11 ? 7.082 11.656 -11.461 1 78.88 11 ILE B CA 1
ATOM 1594 C C . ILE B 1 11 ? 6.371 11.352 -12.773 1 78.88 11 ILE B C 1
ATOM 1596 O O . ILE B 1 11 ? 5.145 11.422 -12.859 1 78.88 11 ILE B O 1
ATOM 1600 N N . ASP B 1 12 ? 7.137 10.953 -13.758 1 80.25 12 ASP B N 1
ATOM 1601 C CA . ASP B 1 12 ? 6.535 10.586 -15.039 1 80.25 12 ASP B CA 1
ATOM 1602 C C . ASP B 1 12 ? 5.637 9.359 -14.891 1 80.25 12 ASP B C 1
ATOM 1604 O O . ASP B 1 12 ? 4.57 9.289 -15.508 1 80.25 12 ASP B O 1
ATOM 1608 N N . LYS B 1 13 ? 6.047 8.484 -14.102 1 78.12 13 LYS B N 1
ATOM 1609 C CA . LYS B 1 13 ? 5.254 7.277 -13.875 1 78.12 13 LYS B CA 1
ATOM 1610 C C . LYS B 1 13 ? 3.961 7.602 -13.133 1 78.12 13 LYS B C 1
ATOM 1612 O O . LYS B 1 13 ? 2.9 7.062 -13.453 1 78.12 13 LYS B O 1
ATOM 1617 N N . LEU B 1 14 ? 4.129 8.453 -12.172 1 83.31 14 LEU B N 1
ATOM 1618 C CA . LEU B 1 14 ? 2.928 8.883 -11.461 1 83.31 14 LEU B CA 1
ATOM 1619 C C . LEU B 1 14 ? 1.969 9.609 -12.398 1 83.31 14 LEU B C 1
ATOM 1621 O O . LEU B 1 14 ? 0.754 9.406 -12.328 1 83.31 14 LEU B O 1
ATOM 1625 N N . SER B 1 15 ? 2.523 10.375 -13.227 1 85.94 15 SER B N 1
ATOM 1626 C CA . SER B 1 15 ? 1.716 11.07 -14.227 1 85.94 15 SER B CA 1
ATOM 1627 C C . SER B 1 15 ? 0.973 10.086 -15.117 1 85.94 15 SER B C 1
ATOM 1629 O O . SER B 1 15 ? -0.221 10.25 -15.375 1 85.94 15 SER B O 1
ATOM 1631 N N . THR B 1 16 ? 1.614 9.102 -15.547 1 81.62 16 THR B N 1
ATOM 1632 C CA . THR B 1 16 ? 1.003 8.07 -16.375 1 81.62 16 THR B CA 1
ATOM 1633 C C . THR B 1 16 ? -0.1 7.344 -15.617 1 81.62 16 THR B C 1
ATOM 1635 O O . THR B 1 16 ? -1.174 7.082 -16.156 1 81.62 16 THR B O 1
ATOM 1638 N N . PHE B 1 17 ? 0.128 7.016 -14.438 1 81.88 17 PHE B N 1
ATOM 1639 C CA . PHE B 1 17 ? -0.881 6.398 -13.578 1 81.88 17 PHE B CA 1
ATOM 1640 C C . PHE B 1 17 ? -2.135 7.266 -13.516 1 81.88 17 PHE B C 1
ATOM 1642 O O . PHE B 1 17 ? -3.246 6.773 -13.711 1 81.88 17 PHE B O 1
ATOM 1649 N N . CYS B 1 18 ? -1.933 8.516 -13.273 1 86.75 18 CYS B N 1
ATOM 1650 C CA . CYS B 1 18 ? -3.051 9.438 -13.094 1 86.75 18 CYS B CA 1
ATOM 1651 C C . CYS B 1 18 ? -3.807 9.641 -14.406 1 86.75 18 CYS B C 1
ATOM 1653 O O . CYS B 1 18 ? -5.035 9.742 -14.406 1 86.75 18 CYS B O 1
ATOM 1655 N N . ARG B 1 19 ? -3.141 9.555 -15.477 1 87.06 19 ARG B N 1
ATOM 1656 C CA . ARG B 1 19 ? -3.75 9.922 -16.75 1 87.06 19 ARG B CA 1
ATOM 1657 C C . ARG B 1 19 ? -4.309 8.695 -17.469 1 87.06 19 ARG B C 1
ATOM 1659 O O . ARG B 1 19 ? -5.234 8.812 -18.266 1 87.06 19 ARG B O 1
ATOM 1666 N N . GLU B 1 20 ? -3.695 7.613 -17.188 1 80.25 20 GLU B N 1
ATOM 1667 C CA . GLU B 1 20 ? -4.074 6.457 -17.984 1 80.25 20 GLU B CA 1
ATOM 1668 C C . GLU B 1 20 ? -4.801 5.414 -17.141 1 80.25 20 GLU B C 1
ATOM 1670 O O . GLU B 1 20 ? -5.805 4.848 -17.578 1 80.25 20 GLU B O 1
ATOM 1675 N N . PHE B 1 21 ? -4.305 5.172 -15.984 1 79.81 21 PHE B N 1
ATOM 1676 C CA . PHE B 1 21 ? -4.871 4.09 -15.18 1 79.81 21 PHE B CA 1
ATOM 1677 C C . PHE B 1 21 ? -6.094 4.566 -14.406 1 79.81 21 PHE B C 1
ATOM 1679 O O . PHE B 1 21 ? -7.148 3.93 -14.445 1 79.81 21 PHE B O 1
ATOM 1686 N N . LEU B 1 22 ? -5.98 5.688 -13.695 1 84.81 22 LEU B N 1
ATOM 1687 C CA . LEU B 1 22 ? -7.023 6.145 -12.789 1 84.81 22 LEU B CA 1
ATOM 1688 C C . LEU B 1 22 ? -8.328 6.383 -13.539 1 84.81 22 LEU B C 1
ATOM 1690 O O . LEU B 1 22 ? -9.406 6.004 -13.062 1 84.81 22 LEU B O 1
ATOM 1694 N N . PRO B 1 23 ? -8.273 6.945 -14.781 1 84.56 23 PRO B N 1
ATOM 1695 C CA . PRO B 1 23 ? -9.523 7.141 -15.508 1 84.56 23 PRO B CA 1
ATOM 1696 C C . PRO B 1 23 ? -10.234 5.824 -15.828 1 84.56 23 PRO B C 1
ATOM 1698 O O . PRO B 1 23 ? -11.461 5.766 -15.836 1 84.56 23 PRO B O 1
ATOM 1701 N N . ARG B 1 24 ? -9.508 4.816 -16.031 1 78.81 24 ARG B N 1
ATOM 1702 C CA . ARG B 1 24 ? -10.094 3.514 -16.328 1 78.81 24 ARG B CA 1
ATOM 1703 C C . ARG B 1 24 ? -10.82 2.947 -15.102 1 78.81 24 ARG B C 1
ATOM 1705 O O . ARG B 1 24 ? -11.867 2.318 -15.234 1 78.81 24 ARG B O 1
ATOM 1712 N N . VAL B 1 25 ? -10.258 3.146 -14 1 80.75 25 VAL B N 1
ATOM 1713 C CA . VAL B 1 25 ? -10.867 2.662 -12.766 1 80.75 25 VAL B CA 1
ATOM 1714 C C . VAL B 1 25 ? -12.047 3.549 -12.391 1 80.75 25 VAL B C 1
ATOM 1716 O O . VAL B 1 25 ? -13.062 3.064 -11.883 1 80.75 25 VAL B O 1
ATOM 1719 N N . LYS B 1 26 ? -11.875 4.836 -12.609 1 84.06 26 LYS B N 1
ATOM 1720 C CA . LYS B 1 26 ? -12.953 5.785 -12.336 1 84.06 26 LYS B CA 1
ATOM 1721 C C . LYS B 1 26 ? -14.25 5.352 -13.008 1 84.06 26 LYS B C 1
ATOM 1723 O O . LYS B 1 26 ? -15.32 5.438 -12.406 1 84.06 26 LYS B O 1
ATOM 1728 N N . ASP B 1 27 ? -14.148 4.855 -14.188 1 81.69 27 ASP B N 1
ATOM 1729 C CA . ASP B 1 27 ? -15.305 4.422 -14.961 1 81.69 27 ASP B CA 1
ATOM 1730 C C . ASP B 1 27 ? -16.016 3.246 -14.289 1 81.69 27 ASP B C 1
ATOM 1732 O O . ASP B 1 27 ? -17.156 2.939 -14.617 1 81.69 27 ASP B O 1
ATOM 1736 N N . HIS B 1 28 ? -15.383 2.725 -13.328 1 79.44 28 HIS B N 1
ATOM 1737 C CA . HIS B 1 28 ? -15.977 1.584 -12.641 1 79.44 28 HIS B CA 1
ATOM 1738 C C . HIS B 1 28 ? -16.297 1.922 -11.188 1 79.44 28 HIS B C 1
ATOM 1740 O O . HIS B 1 28 ? -16.484 1.024 -10.359 1 79.44 28 HIS B O 1
ATOM 1746 N N . GLY B 1 29 ? -16.281 3.211 -10.844 1 82.5 29 GLY B N 1
ATOM 1747 C CA . GLY B 1 29 ? -16.766 3.652 -9.547 1 82.5 29 GLY B CA 1
ATOM 1748 C C . GLY B 1 29 ? -15.641 3.848 -8.539 1 82.5 29 GLY B C 1
ATOM 1749 O O . GLY B 1 29 ? -15.742 3.379 -7.398 1 82.5 29 GLY B O 1
ATOM 1750 N N . LEU B 1 30 ? -14.594 4.508 -8.93 1 86 30 LEU B N 1
ATOM 1751 C CA . LEU B 1 30 ? -13.492 4.852 -8.031 1 86 30 LEU B CA 1
ATOM 1752 C C . LEU B 1 30 ? -13.984 5.703 -6.871 1 86 30 LEU B C 1
ATOM 1754 O O . LEU B 1 30 ? -14.633 6.73 -7.078 1 86 30 LEU B O 1
ATOM 1758 N N . VAL B 1 31 ? -13.625 5.219 -5.645 1 87.31 31 VAL B N 1
ATOM 1759 C CA . VAL B 1 31 ? -14.133 5.883 -4.453 1 87.31 31 VAL B CA 1
ATOM 1760 C C . VAL B 1 31 ? -13.016 6.695 -3.797 1 87.31 31 VAL B C 1
ATOM 1762 O O . VAL B 1 31 ? -13.266 7.777 -3.258 1 87.31 31 VAL B O 1
ATOM 1765 N N . ALA B 1 32 ? -11.781 6.18 -3.873 1 90.38 32 ALA B N 1
ATOM 1766 C CA . ALA B 1 32 ? -10.648 6.863 -3.271 1 90.38 32 ALA B CA 1
ATOM 1767 C C . ALA B 1 32 ? -9.328 6.277 -3.768 1 90.38 32 ALA B C 1
ATOM 1769 O O . ALA B 1 32 ? -9.273 5.113 -4.172 1 90.38 32 ALA B O 1
ATOM 1770 N N . THR B 1 33 ? -8.406 7.078 -3.797 1 9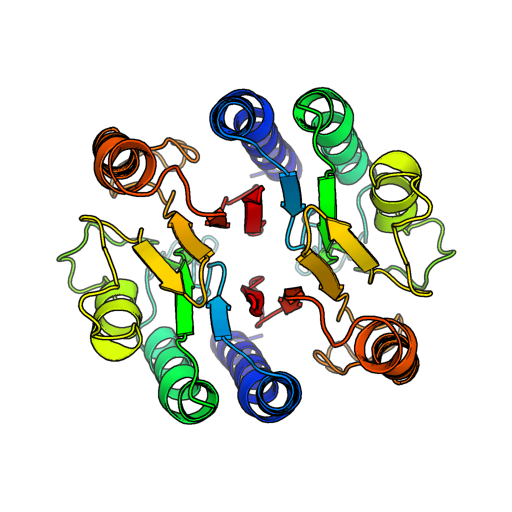0 33 THR B N 1
ATOM 1771 C CA . THR B 1 33 ? -7.031 6.676 -4.086 1 90 33 THR B CA 1
ATOM 1772 C C . THR B 1 33 ? -6.113 6.996 -2.906 1 90 33 THR B C 1
ATOM 1774 O O . THR B 1 33 ? -6.168 8.094 -2.354 1 90 33 THR B O 1
ATOM 1777 N N . VAL B 1 34 ? -5.344 5.984 -2.467 1 90.31 34 VAL B N 1
ATOM 1778 C CA . VAL B 1 34 ? -4.406 6.215 -1.375 1 90.31 34 VAL B CA 1
ATOM 1779 C C . VAL B 1 34 ? -2.988 5.871 -1.832 1 90.31 34 VAL B C 1
ATOM 1781 O O . VAL B 1 34 ? -2.748 4.785 -2.367 1 90.31 34 VAL B O 1
ATOM 1784 N N . LEU B 1 35 ? -2.078 6.801 -1.667 1 88.06 35 LEU B N 1
ATOM 1785 C CA . LEU B 1 35 ? -0.659 6.543 -1.881 1 88.06 35 LEU B CA 1
ATOM 1786 C C . LEU B 1 35 ? 0.025 6.148 -0.577 1 88.06 35 LEU B C 1
ATOM 1788 O O . LEU B 1 35 ? -0.05 6.879 0.414 1 88.06 35 LEU B O 1
ATOM 1792 N N . GLY B 1 36 ? 0.729 5.004 -0.574 1 82.25 36 GLY B N 1
ATOM 1793 C CA . GLY B 1 36 ? 1.119 4.312 0.645 1 82.25 36 GLY B CA 1
ATOM 1794 C C . GLY B 1 36 ? 2.484 4.73 1.156 1 82.25 36 GLY B C 1
ATOM 1795 O O . GLY B 1 36 ? 3.166 3.953 1.831 1 82.25 36 GLY B O 1
ATOM 1796 N N . GLY B 1 37 ? 3.061 5.883 0.797 1 80.69 37 GLY B N 1
ATOM 1797 C CA . GLY B 1 37 ? 4.246 6.375 1.482 1 80.69 37 GLY B CA 1
ATOM 1798 C C . GLY B 1 37 ? 5.477 6.41 0.596 1 80.69 37 GLY B C 1
ATOM 1799 O O . GLY B 1 37 ? 5.445 5.926 -0.537 1 80.69 37 GLY B O 1
ATOM 1800 N N . ASP B 1 38 ? 6.566 7.055 1.213 1 80.06 38 ASP B N 1
ATOM 1801 C CA . ASP B 1 38 ? 7.809 7.336 0.499 1 80.06 38 ASP B CA 1
ATOM 1802 C C . ASP B 1 38 ? 7.531 7.969 -0.861 1 80.06 38 ASP B C 1
ATOM 1804 O O . ASP B 1 38 ? 8.023 7.496 -1.886 1 80.06 38 ASP B O 1
ATOM 1808 N N . LEU B 1 39 ? 6.766 8.945 -0.758 1 83.44 39 LEU B N 1
ATOM 1809 C CA . LEU B 1 39 ? 6.301 9.68 -1.925 1 83.44 39 LEU B CA 1
ATOM 1810 C C . LEU B 1 39 ? 7.457 10.383 -2.623 1 83.44 39 LEU B C 1
ATOM 1812 O O . LEU B 1 39 ? 7.387 10.672 -3.82 1 83.44 39 LEU B O 1
ATOM 1816 N N . VAL B 1 40 ? 8.484 10.625 -1.835 1 81.12 40 VAL B N 1
ATOM 1817 C CA . VAL B 1 40 ? 9.672 11.289 -2.359 1 81.12 40 VAL B CA 1
ATOM 1818 C C . VAL B 1 40 ? 10.922 10.516 -1.944 1 81.12 40 VAL B C 1
ATOM 1820 O O . VAL B 1 40 ? 10.859 9.633 -1.087 1 81.12 40 VAL B O 1
ATOM 1823 N N . ASP B 1 41 ? 12 10.727 -2.621 1 72.38 41 ASP B N 1
ATOM 1824 C CA . ASP B 1 41 ? 13.25 10.062 -2.287 1 72.38 41 ASP B CA 1
ATOM 1825 C C . ASP B 1 41 ? 13.945 10.75 -1.111 1 72.38 41 ASP B C 1
ATOM 1827 O O . ASP B 1 41 ? 14.445 10.078 -0.203 1 72.38 41 ASP B O 1
ATOM 1831 N N . SER B 1 42 ? 13.75 11.836 -0.99 1 63.25 42 SER B N 1
ATOM 1832 C CA . SER B 1 42 ? 14.453 12.656 -0.01 1 63.25 42 SER B CA 1
ATOM 1833 C C . SER B 1 42 ? 15.914 12.227 0.127 1 63.25 42 SER B C 1
ATOM 1835 O O . SER B 1 42 ? 16.25 11.078 -0.168 1 63.25 42 SER B O 1
ATOM 1837 N N . ASN B 1 43 ? 16.938 12.602 -0.729 1 53.5 43 ASN B N 1
ATOM 1838 C CA . ASN B 1 43 ? 18.328 12.156 -0.805 1 53.5 43 ASN B CA 1
ATOM 1839 C C . ASN B 1 43 ? 18.953 12.031 0.581 1 53.5 43 ASN B C 1
ATOM 1841 O O . ASN B 1 43 ? 18.922 12.984 1.369 1 53.5 43 ASN B O 1
ATOM 1845 N N . VAL B 1 44 ? 18.844 10.688 1.104 1 47.69 44 VAL B N 1
ATOM 1846 C CA . VAL B 1 44 ? 19.844 10.5 2.15 1 47.69 44 VAL B CA 1
ATOM 1847 C C . VAL B 1 44 ? 21.219 10.32 1.521 1 47.69 44 VAL B C 1
ATOM 1849 O O . VAL B 1 44 ? 21.453 9.375 0.768 1 47.69 44 VAL B O 1
ATOM 1852 N N . ALA B 1 45 ? 21.625 11.188 0.806 1 41.12 45 ALA B N 1
ATOM 1853 C CA . ALA B 1 45 ? 23.016 11.062 0.368 1 41.12 45 ALA B CA 1
ATOM 1854 C C . ALA B 1 45 ? 23.891 10.547 1.499 1 41.12 45 ALA B C 1
ATOM 1856 O O . ALA B 1 45 ? 24.422 11.328 2.287 1 41.12 45 ALA B O 1
ATOM 1857 N N . ALA B 1 46 ? 23.547 9.438 1.925 1 42.91 46 ALA B N 1
ATOM 1858 C CA . ALA B 1 46 ? 24.484 8.875 2.883 1 42.91 46 ALA B CA 1
ATOM 1859 C C . ALA B 1 46 ? 25.922 8.992 2.369 1 42.91 46 ALA B C 1
ATOM 1861 O O . ALA B 1 46 ? 26.844 9.211 3.15 1 42.91 46 ALA B O 1
ATOM 1862 N N . TRP B 1 47 ? 26.062 8.727 1.115 1 38.53 47 TRP B N 1
ATOM 1863 C CA . TRP B 1 47 ? 27.453 8.555 0.704 1 38.53 47 TRP B CA 1
ATOM 1864 C C . TRP B 1 47 ? 28.25 9.836 0.91 1 38.53 47 TRP B C 1
ATOM 1866 O O . TRP B 1 47 ? 29.469 9.797 1.089 1 38.53 47 TRP B O 1
ATOM 1876 N N . SER B 1 48 ? 27.656 10.922 0.475 1 42.84 48 SER B N 1
ATOM 1877 C CA . SER B 1 48 ? 28.547 12.078 0.542 1 42.84 48 SER B CA 1
ATOM 1878 C C . SER B 1 48 ? 28.5 12.719 1.925 1 42.84 48 SER B C 1
ATOM 1880 O O . SER B 1 48 ? 29.172 13.734 2.162 1 42.84 48 SER B O 1
ATOM 1882 N N . GLY B 1 49 ? 27.922 12.07 2.771 1 47.03 49 GLY B N 1
ATOM 1883 C CA . GLY B 1 49 ? 27.891 12.68 4.09 1 47.03 49 GLY B CA 1
ATOM 1884 C C . GLY B 1 49 ? 26.922 13.852 4.184 1 47.03 49 GLY B C 1
ATOM 1885 O O . GLY B 1 49 ? 26.766 14.453 5.246 1 47.03 49 GLY B O 1
ATOM 1886 N N . GLN B 1 50 ? 26.516 14.258 2.979 1 47.56 50 GLN B N 1
ATOM 1887 C CA . GLN B 1 50 ? 25.625 15.406 3.051 1 47.56 50 GLN B CA 1
ATOM 1888 C C . GLN B 1 50 ? 24.156 14.961 3.061 1 47.56 50 GLN B C 1
ATOM 1890 O O . GLN B 1 50 ? 23.766 14.078 2.295 1 47.56 50 GLN B O 1
ATOM 1895 N N . TYR B 1 51 ? 23.375 15.008 4.137 1 53.94 51 TYR B N 1
ATOM 1896 C CA . TYR B 1 51 ? 21.969 14.68 4.352 1 53.94 51 TYR B CA 1
ATOM 1897 C C . TYR B 1 51 ? 21.078 15.875 4.02 1 53.94 51 TYR B C 1
ATOM 1899 O O . TYR B 1 51 ? 20.578 16.562 4.922 1 53.94 51 TYR B O 1
ATOM 1907 N N . PRO B 1 52 ? 21.078 16.234 2.732 1 59.06 52 PRO B N 1
ATOM 1908 C CA . PRO B 1 52 ? 20.422 17.516 2.463 1 59.06 52 PRO B CA 1
ATOM 1909 C C . PRO B 1 52 ? 18.969 17.547 2.924 1 59.06 52 PRO B C 1
ATOM 1911 O O . PRO B 1 52 ? 18.422 18.625 3.141 1 59.06 52 PRO B O 1
ATOM 1914 N N . GLY B 1 53 ? 18.469 16.438 3.521 1 67.06 53 GLY B N 1
ATOM 1915 C CA . GLY B 1 53 ? 17.094 16.516 3.988 1 67.06 53 GLY B CA 1
ATOM 1916 C C . GLY B 1 53 ? 16.078 16.516 2.861 1 67.06 53 GLY B C 1
ATOM 1917 O O . GLY B 1 53 ? 16.391 16.094 1.745 1 67.06 53 GLY B O 1
ATOM 1918 N N . PRO B 1 54 ? 14.82 17.078 3.088 1 75.56 54 PRO B N 1
ATOM 1919 C CA . PRO B 1 54 ? 13.75 17.094 2.084 1 75.56 54 PRO B CA 1
ATOM 1920 C C . PRO B 1 54 ? 14.062 18.031 0.913 1 75.56 54 PRO B C 1
ATOM 1922 O O . PRO B 1 54 ? 14.633 19.109 1.109 1 75.56 54 PRO B O 1
ATOM 1925 N N . ILE B 1 55 ? 13.812 17.656 -0.227 1 82.44 55 ILE B N 1
ATOM 1926 C CA . ILE B 1 55 ? 14.023 18.406 -1.454 1 82.44 55 ILE B CA 1
ATOM 1927 C C . ILE B 1 55 ? 12.711 19.031 -1.911 1 82.44 55 ILE B C 1
ATOM 1929 O O . ILE B 1 55 ? 11.805 18.328 -2.367 1 82.44 55 ILE B O 1
ATOM 1933 N N . ALA B 1 56 ? 12.648 20.359 -1.84 1 86.06 56 ALA B N 1
ATOM 1934 C CA . ALA B 1 56 ? 11.422 21.094 -2.125 1 86.06 56 ALA B CA 1
ATOM 1935 C C . ALA B 1 56 ? 10.938 20.828 -3.543 1 86.06 56 ALA B C 1
ATOM 1937 O O . ALA B 1 56 ? 9.727 20.719 -3.779 1 86.06 56 ALA B O 1
ATOM 1938 N N . GLU B 1 57 ? 11.812 20.672 -4.453 1 87 57 GLU B N 1
ATOM 1939 C CA . GLU B 1 57 ? 11.453 20.469 -5.852 1 87 57 GLU B CA 1
ATOM 1940 C C . GLU B 1 57 ? 10.727 19.141 -6.051 1 87 57 GLU B C 1
ATOM 1942 O O . GLU B 1 57 ? 9.805 19.047 -6.863 1 87 57 GLU B O 1
ATOM 1947 N N . GLU B 1 58 ? 11.094 18.094 -5.348 1 85.38 58 GLU B N 1
ATOM 1948 C CA . GLU B 1 58 ? 10.422 16.812 -5.43 1 85.38 58 GLU B CA 1
ATOM 1949 C C . GLU B 1 58 ? 8.969 16.922 -4.977 1 85.38 58 GLU B C 1
ATOM 1951 O O . GLU B 1 58 ? 8.062 16.406 -5.641 1 85.38 58 GLU B O 1
ATOM 1956 N N . TRP B 1 59 ? 8.844 17.625 -3.969 1 89.31 59 TRP B N 1
ATOM 1957 C CA . TRP B 1 59 ? 7.5 17.797 -3.412 1 89.31 59 TRP B CA 1
ATOM 1958 C C . TRP B 1 59 ? 6.629 18.641 -4.332 1 89.31 59 TRP B C 1
ATOM 1960 O O . TRP B 1 59 ? 5.445 18.359 -4.512 1 89.31 59 TRP B O 1
ATOM 1970 N N . ALA B 1 60 ? 7.254 19.641 -4.867 1 91.12 60 ALA B N 1
ATOM 1971 C CA . ALA B 1 60 ? 6.512 20.516 -5.777 1 91.12 60 ALA B CA 1
ATOM 1972 C C . ALA B 1 60 ? 6.043 19.75 -7.012 1 91.12 60 ALA B C 1
ATOM 1974 O O . ALA B 1 60 ? 4.898 19.891 -7.441 1 91.12 60 ALA B O 1
ATOM 1975 N N . LYS B 1 61 ? 6.914 18.969 -7.559 1 90.44 61 LYS B N 1
ATOM 1976 C CA . LYS B 1 61 ? 6.559 18.172 -8.727 1 90.44 61 LYS B CA 1
ATOM 1977 C C . LYS B 1 61 ? 5.48 17.141 -8.391 1 90.44 61 LYS B C 1
ATOM 1979 O O . LYS B 1 61 ? 4.527 16.953 -9.148 1 90.44 61 LYS B O 1
ATOM 1984 N N . LEU B 1 62 ? 5.684 16.5 -7.297 1 90.12 62 LEU B N 1
ATOM 1985 C CA . LEU B 1 62 ? 4.699 15.523 -6.836 1 90.12 62 LEU B CA 1
ATOM 1986 C C . LEU B 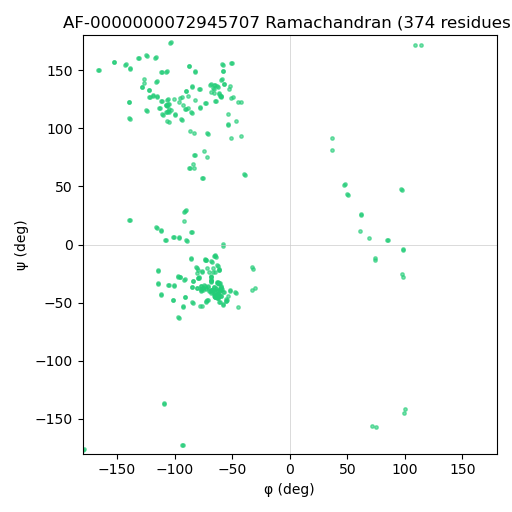1 62 ? 3.332 16.172 -6.664 1 90.12 62 LEU B C 1
ATOM 1988 O O . LEU B 1 62 ? 2.328 15.68 -7.184 1 90.12 62 LEU B O 1
ATOM 1992 N N . SER B 1 63 ? 3.355 17.25 -5.934 1 93.38 63 SER B N 1
ATOM 1993 C CA . SER B 1 63 ? 2.113 17.969 -5.672 1 93.38 63 SER B CA 1
ATOM 1994 C C . SER B 1 63 ? 1.435 18.391 -6.969 1 93.38 63 SER B C 1
ATOM 1996 O O . SER B 1 63 ? 0.215 18.266 -7.105 1 93.38 63 SER B O 1
ATOM 1998 N N . HIS B 1 64 ? 2.203 18.828 -7.863 1 94.44 64 HIS B N 1
ATOM 1999 C CA . HIS B 1 64 ? 1.66 19.25 -9.148 1 94.44 64 HIS B CA 1
ATOM 2000 C C . HIS B 1 64 ? 0.957 18.109 -9.859 1 94.44 64 HIS B C 1
ATOM 2002 O O . HIS B 1 64 ? -0.176 18.25 -10.32 1 94.44 64 HIS B O 1
ATOM 2008 N N . VAL B 1 65 ? 1.552 17 -9.977 1 92.44 65 VAL B N 1
ATOM 2009 C CA . VAL B 1 65 ? 0.976 15.844 -10.672 1 92.44 65 VAL B CA 1
ATOM 2010 C C . VAL B 1 65 ? -0.291 15.391 -9.953 1 92.44 65 VAL B C 1
ATOM 2012 O O . VAL B 1 65 ? -1.31 15.109 -10.594 1 92.44 65 VAL B O 1
ATOM 2015 N N . LEU B 1 66 ? -0.254 15.336 -8.633 1 93.38 66 LEU B N 1
ATOM 2016 C CA . LEU B 1 66 ? -1.407 14.867 -7.871 1 93.38 66 LEU B CA 1
ATOM 2017 C C . LEU B 1 66 ? -2.582 15.828 -8.023 1 93.38 66 LEU B C 1
ATOM 2019 O O . LEU B 1 66 ? -3.719 15.398 -8.234 1 93.38 66 LEU B O 1
ATOM 2023 N N . LEU B 1 67 ? -2.33 17.125 -7.973 1 96 67 LEU B N 1
ATOM 2024 C CA . LEU B 1 67 ? -3.396 18.125 -8.008 1 96 67 LEU B CA 1
ATOM 2025 C C . LEU B 1 67 ? -3.928 18.297 -9.43 1 96 67 LEU B C 1
ATOM 2027 O O . LEU B 1 67 ? -5.137 18.422 -9.633 1 96 67 LEU B O 1
ATOM 2031 N N . GLU B 1 68 ? -3.053 18.203 -10.391 1 96 68 GLU B N 1
ATOM 2032 C CA . GLU B 1 68 ? -3.451 18.578 -11.742 1 96 68 GLU B CA 1
ATOM 2033 C C . GLU B 1 68 ? -3.848 17.359 -12.562 1 96 68 GLU B C 1
ATOM 2035 O O . GLU B 1 68 ? -4.637 17.469 -13.508 1 96 68 GLU B O 1
ATOM 2040 N N . GLU B 1 69 ? -3.271 16.266 -12.188 1 92.81 69 GLU B N 1
ATOM 2041 C CA . GLU B 1 69 ? -3.5 15.125 -13.07 1 92.81 69 GLU B CA 1
ATOM 2042 C C . GLU B 1 69 ? -4.301 14.031 -12.367 1 92.81 69 GLU B C 1
ATOM 2044 O O . GLU B 1 69 ? -5.086 13.32 -13.008 1 92.81 69 GLU B O 1
ATOM 2049 N N . CYS B 1 70 ? -4.117 13.875 -11.117 1 91.38 70 CYS B N 1
ATOM 2050 C CA . CYS B 1 70 ? -4.832 12.812 -10.414 1 91.38 70 CYS B CA 1
ATOM 2051 C C . CYS B 1 70 ? -6.156 13.32 -9.859 1 91.38 70 CYS B C 1
ATOM 2053 O O . CYS B 1 70 ? -7.195 12.688 -10.047 1 91.38 70 CYS B O 1
ATOM 2055 N N . ALA B 1 71 ? -6.148 14.477 -9.25 1 92.88 71 ALA B N 1
ATOM 2056 C CA . ALA B 1 71 ? -7.301 15.016 -8.531 1 92.88 71 ALA B CA 1
ATOM 2057 C C . ALA B 1 71 ? -8.492 15.211 -9.469 1 92.88 71 ALA B C 1
ATOM 2059 O O . ALA B 1 71 ? -9.641 14.992 -9.078 1 92.88 71 ALA B O 1
ATOM 2060 N N . PRO B 1 72 ? -8.312 15.547 -10.695 1 92.25 72 PRO B N 1
ATOM 2061 C CA . PRO B 1 72 ? -9.445 15.781 -11.594 1 92.25 72 PRO B CA 1
ATOM 2062 C C . PRO B 1 72 ? -10.273 14.523 -11.852 1 92.25 72 PRO B C 1
ATOM 2064 O O . PRO B 1 72 ? -11.375 14.609 -12.406 1 92.25 72 PRO B O 1
ATOM 2067 N N . ASN B 1 73 ? -9.844 13.414 -11.453 1 87.25 73 ASN B N 1
ATOM 2068 C CA . ASN B 1 73 ? -10.617 12.188 -11.617 1 87.25 73 ASN B CA 1
ATOM 2069 C C . ASN B 1 73 ? -11.789 12.133 -10.648 1 87.25 73 ASN B C 1
ATOM 2071 O O . ASN B 1 73 ? -12.648 11.258 -10.75 1 87.25 73 ASN B O 1
ATOM 2075 N N . GLY B 1 74 ? -11.844 13.008 -9.617 1 86.81 74 GLY B N 1
ATOM 2076 C CA . GLY B 1 74 ? -13.062 13.273 -8.875 1 86.81 74 GLY B CA 1
ATOM 2077 C C . GLY B 1 74 ? -13.148 12.5 -7.57 1 86.81 74 GLY B C 1
ATOM 2078 O O . GLY B 1 74 ? -14.117 12.648 -6.82 1 86.81 74 GLY B O 1
ATOM 2079 N N . SER B 1 75 ? -12.234 11.656 -7.312 1 87.94 75 SER B N 1
ATOM 2080 C CA . SER B 1 75 ? -12.227 10.922 -6.055 1 87.94 75 SER B CA 1
ATOM 2081 C C . SER B 1 75 ? -11.141 11.438 -5.121 1 87.94 75 SER B C 1
ATOM 2083 O O . SER B 1 75 ? -10.109 11.945 -5.574 1 87.94 75 SER B O 1
ATOM 2085 N N . PRO B 1 76 ? -11.422 11.344 -3.809 1 92 76 PRO B N 1
ATOM 2086 C CA . PRO B 1 76 ? -10.391 11.781 -2.865 1 92 76 PRO B CA 1
ATOM 2087 C C . PRO B 1 76 ? -9.062 11.047 -3.057 1 92 76 PRO B C 1
ATOM 2089 O O . PRO B 1 76 ? -9.055 9.844 -3.34 1 92 76 PRO B O 1
ATOM 2092 N N . ILE B 1 77 ? -8 11.82 -2.967 1 92.5 77 ILE B N 1
ATOM 2093 C CA . ILE B 1 77 ? -6.648 11.281 -2.934 1 92.5 77 ILE B CA 1
ATOM 2094 C C . ILE B 1 77 ? -6.035 11.516 -1.554 1 92.5 77 ILE B C 1
ATOM 2096 O O . ILE B 1 77 ? -5.98 12.648 -1.074 1 92.5 77 ILE B O 1
ATOM 2100 N N . LEU B 1 78 ? -5.617 10.453 -0.939 1 93.38 78 LEU B N 1
ATOM 2101 C CA . LEU B 1 78 ? -4.996 10.531 0.379 1 93.38 78 LEU B CA 1
ATOM 2102 C C . LEU B 1 78 ? -3.617 9.883 0.369 1 93.38 78 LEU B C 1
ATOM 2104 O O . LEU B 1 78 ? -3.273 9.156 -0.568 1 93.38 78 LEU B O 1
ATOM 2108 N N . THR B 1 79 ? -2.84 10.188 1.354 1 92.06 79 THR B N 1
ATOM 2109 C CA . THR B 1 79 ? -1.47 9.688 1.407 1 92.06 79 THR B CA 1
ATOM 2110 C C . THR B 1 79 ? -1.104 9.266 2.828 1 92.06 79 THR B C 1
ATOM 2112 O O . THR B 1 79 ? -1.666 9.781 3.797 1 92.06 79 THR B O 1
ATOM 2115 N N . VAL B 1 80 ? -0.234 8.336 2.885 1 88.94 80 VAL B N 1
ATOM 2116 C CA . VAL B 1 80 ? 0.393 7.938 4.141 1 88.94 80 VAL B CA 1
ATOM 2117 C C . VAL B 1 80 ? 1.891 8.234 4.09 1 88.94 80 VAL B C 1
ATOM 2119 O O . VAL B 1 80 ? 2.539 8.008 3.062 1 88.94 80 VAL B O 1
ATOM 2122 N N . ARG B 1 81 ? 2.387 8.695 5.18 1 86.12 81 ARG B N 1
ATOM 2123 C CA . ARG B 1 81 ? 3.795 9.078 5.227 1 86.12 81 ARG B CA 1
ATOM 2124 C C . ARG B 1 81 ? 4.691 7.855 5.367 1 86.12 81 ARG B C 1
ATOM 2126 O O . ARG B 1 81 ? 4.379 6.934 6.125 1 86.12 81 ARG B O 1
ATOM 2133 N N . GLY B 1 82 ? 5.711 7.812 4.578 1 81.31 82 GLY B N 1
ATOM 2134 C CA . GLY B 1 82 ? 6.809 6.887 4.793 1 81.31 82 GLY B CA 1
ATOM 2135 C C . GLY B 1 82 ? 8.039 7.543 5.387 1 81.31 82 GLY B C 1
ATOM 2136 O O . GLY B 1 82 ? 8.078 8.766 5.551 1 81.31 82 GLY B O 1
ATOM 2137 N N . ASN B 1 83 ? 9.016 6.832 5.727 1 77.25 83 ASN B N 1
ATOM 2138 C CA . ASN B 1 83 ? 10.172 7.379 6.426 1 77.25 83 ASN B CA 1
ATOM 2139 C C . ASN B 1 83 ? 10.898 8.414 5.574 1 77.25 83 ASN B C 1
ATOM 2141 O O . ASN B 1 83 ? 11.445 9.391 6.105 1 77.25 83 ASN B O 1
ATOM 2145 N N . HIS B 1 84 ? 10.969 8.336 4.266 1 78.69 84 HIS B N 1
ATOM 2146 C CA . HIS B 1 84 ? 11.602 9.32 3.391 1 78.69 84 HIS B CA 1
ATOM 2147 C C . HIS B 1 84 ? 10.82 10.633 3.379 1 78.69 84 HIS B C 1
ATOM 2149 O O . HIS B 1 84 ? 11.406 11.703 3.219 1 78.69 84 HIS B O 1
ATOM 2155 N N . ASP B 1 85 ? 9.594 10.5 3.617 1 83 85 ASP B N 1
ATOM 2156 C CA . ASP B 1 85 ? 8.734 11.68 3.588 1 83 85 ASP B CA 1
ATOM 2157 C C . ASP B 1 85 ? 8.914 12.523 4.848 1 83 85 ASP B C 1
ATOM 2159 O O . ASP B 1 85 ? 8.555 13.703 4.867 1 83 85 ASP B O 1
ATOM 2163 N N . SER B 1 86 ? 9.398 11.852 5.898 1 79.31 86 SER B N 1
ATOM 2164 C CA . SER B 1 86 ? 9.547 12.539 7.176 1 79.31 86 SER B CA 1
ATOM 2165 C C . SER B 1 86 ? 11.016 12.797 7.496 1 79.31 86 SER B C 1
ATOM 2167 O O . SER B 1 86 ? 11.336 13.352 8.547 1 79.31 86 SER B O 1
ATOM 2169 N N . PHE B 1 87 ? 11.812 12.469 6.613 1 76.44 87 PHE B N 1
ATOM 2170 C CA . PHE B 1 87 ? 13.25 12.57 6.879 1 76.44 87 PHE B CA 1
ATOM 2171 C C . PHE B 1 87 ? 13.648 14.008 7.176 1 76.44 87 PHE B C 1
ATOM 2173 O O . PHE B 1 87 ? 13.273 14.922 6.438 1 76.44 87 PHE B O 1
ATOM 2180 N N . ALA B 1 88 ? 14.367 14.242 8.25 1 77.75 88 ALA B N 1
ATOM 2181 C CA . ALA B 1 88 ? 14.93 15.516 8.68 1 77.75 88 ALA B CA 1
ATOM 2182 C C . ALA B 1 88 ? 13.836 16.547 8.945 1 77.75 88 ALA B C 1
ATOM 2184 O O . ALA B 1 88 ? 14.008 17.734 8.68 1 77.75 88 ALA B O 1
ATOM 2185 N N . VAL B 1 89 ? 12.672 16.094 9.281 1 80.81 89 VAL B N 1
ATOM 2186 C CA . VAL B 1 89 ? 11.562 16.953 9.68 1 80.81 89 VAL B CA 1
ATOM 2187 C C . VAL B 1 89 ? 11.352 16.859 11.195 1 80.81 89 VAL B C 1
ATOM 2189 O O . VAL B 1 89 ? 11.164 15.758 11.734 1 80.81 89 VAL B O 1
ATOM 2192 N N . ALA B 1 90 ? 11.445 17.906 11.867 1 74 90 ALA B N 1
ATOM 2193 C CA . ALA B 1 90 ? 11.453 17.922 13.328 1 74 90 ALA B CA 1
ATOM 2194 C C . ALA B 1 90 ? 10.039 17.766 13.883 1 74 90 ALA B C 1
ATOM 2196 O O . ALA B 1 90 ? 9.859 17.281 15.008 1 74 90 ALA B O 1
ATOM 2197 N N . GLY B 1 91 ? 9.023 18.188 13.172 1 75.81 91 GLY B N 1
ATOM 2198 C CA . GLY B 1 91 ? 7.652 18.156 13.648 1 75.81 91 GLY B CA 1
ATOM 2199 C C . GLY B 1 91 ? 6.656 18.688 12.633 1 75.81 91 GLY B C 1
ATOM 2200 O O . GLY B 1 91 ? 7.023 19.016 11.508 1 75.81 91 GLY B O 1
ATOM 2201 N N . TYR B 1 92 ? 5.438 18.703 13.109 1 75.31 92 TYR B N 1
ATOM 2202 C CA . TYR B 1 92 ? 4.34 19.109 12.234 1 75.31 92 TYR B CA 1
ATOM 2203 C C . TYR B 1 92 ? 4.504 20.547 11.773 1 75.31 92 TYR B C 1
ATOM 2205 O O . TYR B 1 92 ? 4.215 20.875 10.625 1 75.31 92 TYR B O 1
ATOM 2213 N N . ASP B 1 93 ? 5.07 21.422 12.586 1 78.81 93 ASP B N 1
ATOM 2214 C CA . ASP B 1 93 ? 5.152 22.844 12.281 1 78.81 93 ASP B CA 1
ATOM 2215 C C . ASP B 1 93 ? 6.496 23.203 11.648 1 78.81 93 ASP B C 1
ATOM 2217 O O . ASP B 1 93 ? 6.781 24.375 11.398 1 78.81 93 ASP B O 1
ATOM 2221 N N . ASP B 1 94 ? 7.254 22.234 11.383 1 87.06 94 ASP B N 1
ATOM 2222 C CA . ASP B 1 94 ? 8.547 22.453 10.742 1 87.06 94 ASP B CA 1
ATOM 2223 C C . ASP B 1 94 ? 8.383 23 9.328 1 87.06 94 ASP B C 1
ATOM 2225 O O . ASP B 1 94 ? 7.543 22.516 8.562 1 87.06 94 ASP B O 1
ATOM 2229 N N . GLU B 1 95 ? 9.148 24 9.016 1 86.62 95 GLU B N 1
ATOM 2230 C CA . GLU B 1 95 ? 9.086 24.609 7.688 1 86.62 95 GLU B CA 1
ATOM 2231 C C . GLU B 1 95 ? 9.461 23.594 6.609 1 86.62 95 GLU B C 1
ATOM 2233 O O . GLU B 1 95 ? 9.047 23.719 5.453 1 86.62 95 GLU B O 1
ATOM 2238 N N . LYS B 1 96 ? 10.156 22.594 7.016 1 85.88 96 LYS B N 1
ATOM 2239 C CA . LYS B 1 96 ? 10.617 21.578 6.062 1 85.88 96 LYS B CA 1
ATOM 2240 C C . LYS B 1 96 ? 9.594 20.453 5.918 1 85.88 96 LYS B C 1
ATOM 2242 O O . LYS B 1 96 ? 9.805 19.516 5.16 1 85.88 96 LYS B O 1
ATOM 2247 N N . ASN B 1 97 ? 8.477 20.672 6.613 1 89.56 97 ASN B N 1
ATOM 2248 C CA . ASN B 1 97 ? 7.445 19.641 6.539 1 89.56 97 ASN B CA 1
ATOM 2249 C C . ASN B 1 97 ? 6.586 19.812 5.289 1 89.56 97 ASN B C 1
ATOM 2251 O O . ASN B 1 97 ? 5.41 20.156 5.379 1 89.56 97 ASN B O 1
ATOM 2255 N N . HIS B 1 98 ? 7.098 19.422 4.191 1 91 98 HIS B N 1
ATOM 2256 C CA . HIS B 1 98 ? 6.422 19.531 2.904 1 91 98 HIS B CA 1
ATOM 2257 C C . HIS B 1 98 ? 5.223 18.594 2.824 1 91 98 HIS B C 1
ATOM 2259 O O . HIS B 1 98 ? 4.238 18.906 2.143 1 91 98 HIS B O 1
ATOM 2265 N N . PHE B 1 99 ? 5.316 17.453 3.494 1 91.69 99 PHE B N 1
ATOM 2266 C CA . PHE B 1 99 ? 4.176 16.547 3.512 1 91.69 99 PHE B CA 1
ATOM 2267 C C . PHE B 1 99 ? 2.922 17.25 4.004 1 91.69 99 PHE B C 1
ATOM 2269 O O . PHE B 1 99 ? 1.863 17.156 3.381 1 91.69 99 PHE B O 1
ATOM 2276 N N . TYR B 1 100 ? 3.082 17.938 5.082 1 91.31 100 TYR B N 1
ATOM 2277 C CA . TYR B 1 100 ? 1.93 18.625 5.648 1 91.31 100 TYR B CA 1
ATOM 2278 C C . TYR B 1 100 ? 1.416 19.703 4.699 1 91.31 100 TYR B C 1
ATOM 2280 O O . TYR B 1 100 ? 0.213 19.781 4.445 1 91.31 100 TYR B O 1
ATOM 2288 N N . ARG B 1 101 ? 2.244 20.422 4.168 1 92.44 101 ARG B N 1
ATOM 2289 C CA . ARG B 1 101 ? 1.83 21.547 3.324 1 92.44 101 ARG B CA 1
ATOM 2290 C C . ARG B 1 101 ? 1.265 21.047 1.997 1 92.44 101 ARG B C 1
ATOM 2292 O O . ARG B 1 101 ? 0.192 21.484 1.572 1 92.44 101 ARG B O 1
ATOM 2299 N N . GLU B 1 102 ? 1.966 20.156 1.38 1 93.62 102 GLU B N 1
ATOM 2300 C CA . GLU B 1 102 ? 1.604 19.766 0.019 1 93.62 102 GLU B CA 1
ATOM 2301 C C . GLU B 1 102 ? 0.523 18.688 0.021 1 93.62 102 GLU B C 1
ATOM 2303 O O . GLU B 1 102 ? -0.336 18.672 -0.861 1 93.62 102 GLU B O 1
ATOM 2308 N N . MET B 1 103 ? 0.573 17.766 0.99 1 93.25 103 MET B N 1
ATOM 2309 C CA . MET B 1 103 ? -0.414 16.703 0.999 1 93.25 103 MET B CA 1
ATOM 2310 C C . MET B 1 103 ? -1.616 17.062 1.861 1 93.25 103 MET B C 1
ATOM 2312 O O . MET B 1 103 ? -2.742 17.141 1.367 1 93.25 103 MET B O 1
ATOM 2316 N N . VAL B 1 104 ? -1.391 17.438 3.072 1 91.94 104 VAL B N 1
ATOM 2317 C CA . VAL B 1 104 ? -2.461 17.641 4.043 1 91.94 104 VAL B CA 1
ATOM 2318 C C . VAL B 1 104 ? -3.232 18.906 3.707 1 91.94 104 VAL B C 1
ATOM 2320 O O . VAL B 1 104 ? -4.453 18.875 3.547 1 91.94 104 VAL B O 1
ATOM 2323 N N . GLU B 1 105 ? -2.531 19.953 3.484 1 92.62 105 GLU B N 1
ATOM 2324 C CA . GLU B 1 105 ? -3.193 21.25 3.303 1 92.62 105 GLU B CA 1
ATOM 2325 C C . GLU B 1 105 ? -3.734 21.391 1.884 1 92.62 105 GLU B C 1
ATOM 2327 O O . GLU B 1 105 ? -4.832 21.922 1.684 1 92.62 105 GLU B O 1
ATOM 2332 N N . GLN B 1 106 ? -3.002 20.891 0.938 1 93.75 106 GLN B N 1
ATOM 2333 C CA . GLN B 1 106 ? -3.359 21.234 -0.436 1 93.75 106 GLN B CA 1
ATOM 2334 C C . GLN B 1 106 ? -4.133 20.094 -1.098 1 93.75 106 GLN B C 1
ATOM 2336 O O . GLN B 1 106 ? -5.02 20.328 -1.918 1 93.75 106 GLN B O 1
ATOM 2341 N N . LEU B 1 107 ? -3.83 18.875 -0.789 1 94.69 107 LEU B N 1
ATOM 2342 C CA . LEU B 1 107 ? -4.336 17.75 -1.577 1 94.69 107 LEU B CA 1
ATOM 2343 C C . LEU B 1 107 ? -5.516 17.078 -0.878 1 94.69 107 LEU B C 1
ATOM 2345 O O . LEU B 1 107 ? -6.539 16.812 -1.505 1 94.69 107 LEU B O 1
ATOM 2349 N N . TRP B 1 108 ? -5.371 16.781 0.436 1 95.06 108 TRP B N 1
ATOM 2350 C CA . TRP B 1 108 ? -6.391 16.016 1.15 1 95.06 108 TRP B CA 1
ATOM 2351 C C . TRP B 1 108 ? -7.746 16.703 1.077 1 95.06 108 TRP B C 1
ATOM 2353 O O . TRP B 1 108 ? -7.816 17.938 0.975 1 95.06 108 TRP B O 1
ATOM 2363 N N . PRO B 1 109 ? -8.828 15.906 1.097 1 93.5 109 PRO B N 1
ATOM 2364 C CA . PRO B 1 109 ? -10.156 16.531 1.083 1 93.5 109 PRO B CA 1
ATOM 2365 C C . PRO B 1 109 ? -10.391 17.453 2.275 1 93.5 109 PRO B C 1
ATOM 2367 O O . PRO B 1 109 ? -9.922 17.172 3.381 1 93.5 109 PRO B O 1
ATOM 2370 N N . LYS B 1 110 ? -11.055 18.562 2.057 1 89.44 110 LYS B N 1
ATOM 2371 C CA . LYS B 1 110 ? -11.414 19.5 3.109 1 89.44 110 LYS B CA 1
ATOM 2372 C C . LYS B 1 110 ? -12.766 19.172 3.719 1 89.44 110 LYS B C 1
ATOM 2374 O O . LYS B 1 110 ? -13.352 19.984 4.438 1 89.44 110 LYS B O 1
ATOM 2379 N N . SER B 1 111 ? -13.148 18 3.752 1 88.69 111 SER B N 1
ATOM 2380 C CA . SER B 1 111 ? -14.438 17.547 4.266 1 88.69 111 SER B CA 1
ATOM 2381 C C . SER B 1 111 ? -14.406 17.406 5.785 1 88.69 111 SER B C 1
ATOM 2383 O O . SER B 1 111 ? -13.391 16.984 6.352 1 88.69 111 SER B O 1
ATOM 2385 N N . ALA B 1 112 ? -15.531 17.641 6.41 1 89.5 112 ALA B N 1
ATOM 2386 C CA . ALA B 1 112 ? -15.68 17.453 7.852 1 89.5 112 ALA B CA 1
ATOM 2387 C C . ALA B 1 112 ? -15.594 15.977 8.219 1 89.5 112 ALA B C 1
ATOM 2389 O O . ALA B 1 112 ? -15.375 15.633 9.383 1 89.5 112 ALA B O 1
ATOM 2390 N N . ASP B 1 113 ? -15.711 15.141 7.234 1 93.5 113 ASP B N 1
ATOM 2391 C CA . ASP B 1 113 ? -15.688 13.703 7.492 1 93.5 113 ASP B CA 1
ATOM 2392 C C . ASP B 1 113 ? -14.258 13.195 7.66 1 93.5 113 ASP B C 1
ATOM 2394 O O . ASP B 1 113 ? -14.047 12.094 8.164 1 93.5 113 ASP B O 1
ATOM 2398 N N . LEU B 1 114 ? -13.352 14.008 7.145 1 96.69 114 LEU B N 1
ATOM 2399 C CA . LEU B 1 114 ? -11.961 13.617 7.332 1 96.69 114 LEU B CA 1
ATOM 2400 C C . LEU B 1 114 ? -11.492 13.938 8.75 1 96.69 114 LEU B C 1
ATOM 2402 O O . LEU B 1 114 ? -11.453 15.102 9.148 1 96.69 114 LEU B O 1
ATOM 2406 N N . ILE B 1 115 ? -11.117 12.898 9.469 1 96.5 115 ILE B N 1
ATOM 2407 C CA . ILE B 1 115 ? -10.664 13.039 10.852 1 96.5 115 ILE B CA 1
ATOM 2408 C C . ILE B 1 115 ? -9.156 12.844 10.922 1 96.5 115 ILE B C 1
ATOM 2410 O O . ILE B 1 115 ? -8.648 11.75 10.641 1 96.5 115 ILE B O 1
ATOM 2414 N N . ARG B 1 116 ? -8.484 13.852 11.375 1 94.69 116 ARG B N 1
ATOM 2415 C CA . ARG B 1 116 ? -7.027 13.797 11.445 1 94.69 116 ARG B CA 1
ATOM 2416 C C . ARG B 1 116 ? -6.543 13.758 12.891 1 94.69 116 ARG B C 1
ATOM 2418 O O . ARG B 1 116 ? -7.203 14.297 13.781 1 94.69 116 ARG B O 1
ATOM 2425 N N . ASN B 1 117 ? -5.457 13.094 13.039 1 91.56 117 ASN B N 1
ATOM 2426 C CA . ASN B 1 117 ? -4.793 13.266 14.328 1 91.56 117 ASN B CA 1
ATOM 2427 C C . ASN B 1 117 ? -3.736 14.367 14.266 1 91.56 117 ASN B C 1
ATOM 2429 O O . ASN B 1 117 ? -3.654 15.102 13.281 1 91.56 117 ASN B O 1
ATOM 2433 N N . GLN B 1 118 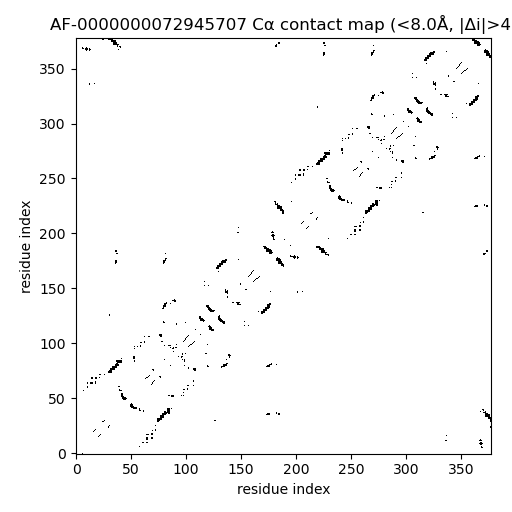? -2.928 14.562 15.297 1 80.5 118 GLN B N 1
ATOM 2434 C CA . GLN B 1 118 ? -1.931 15.633 15.352 1 80.5 118 GLN B CA 1
ATOM 2435 C C . GLN B 1 118 ? -0.757 15.328 14.422 1 80.5 118 GLN B C 1
ATOM 2437 O O . GLN B 1 118 ? 0.014 16.234 14.078 1 80.5 118 GLN B O 1
ATOM 2442 N N . GLY B 1 119 ? -0.694 14.156 13.977 1 81 119 GLY B N 1
ATOM 2443 C CA . GLY B 1 119 ? 0.37 13.758 13.07 1 81 119 GLY B CA 1
ATOM 2444 C C . GLY B 1 119 ? -0.112 13.523 11.656 1 81 119 GLY B C 1
ATOM 2445 O O . GLY B 1 119 ? -0.864 14.328 11.102 1 81 119 GLY B O 1
ATOM 2446 N N . GLY B 1 120 ? 0.332 12.516 11.023 1 87.75 120 GLY B N 1
ATOM 2447 C CA . GLY B 1 120 ? 0.037 12.242 9.625 1 87.75 120 GLY B CA 1
ATOM 2448 C C . GLY B 1 120 ? -1.051 11.203 9.438 1 87.75 120 GLY B C 1
ATOM 2449 O O . GLY B 1 120 ? -1.371 10.828 8.305 1 87.75 120 GLY B O 1
ATOM 2450 N N . SER B 1 121 ? -1.725 10.742 10.57 1 91.81 121 SER B N 1
ATOM 2451 C CA . SER B 1 121 ? -2.76 9.727 10.461 1 91.81 121 SER B CA 1
ATOM 2452 C C . SER B 1 121 ? -4.125 10.352 10.195 1 91.81 121 SER B C 1
ATOM 2454 O O . SER B 1 121 ? -4.387 11.484 10.602 1 91.81 121 SER B O 1
ATOM 2456 N N . TRP B 1 122 ? -5.004 9.562 9.547 1 95.44 122 TRP B N 1
ATOM 2457 C CA . TRP B 1 122 ? -6.328 10.07 9.195 1 95.44 122 TRP B CA 1
ATOM 2458 C C . TRP B 1 122 ? -7.34 8.93 9.109 1 95.44 122 TRP B C 1
ATOM 2460 O O . TRP B 1 122 ? -6.961 7.762 8.969 1 95.44 122 TRP B O 1
ATOM 2470 N N . MET B 1 123 ? -8.602 9.328 9.273 1 95.88 123 MET B N 1
ATOM 2471 C CA . MET B 1 123 ? -9.766 8.469 9.039 1 95.88 123 MET B CA 1
ATOM 2472 C C . MET B 1 123 ? -10.766 9.148 8.117 1 95.88 123 MET B C 1
ATOM 2474 O O . MET B 1 123 ? -11.016 10.352 8.234 1 95.88 123 MET B O 1
ATOM 2478 N N . LEU B 1 124 ? -11.266 8.398 7.18 1 95.19 124 LEU B N 1
ATOM 2479 C CA . LEU B 1 124 ? -12.273 8.922 6.258 1 95.19 124 LEU B CA 1
ATOM 2480 C C . LEU B 1 124 ? -13.359 7.891 5.996 1 95.19 124 LEU B C 1
ATOM 2482 O O . LEU B 1 124 ? -13.109 6.859 5.367 1 95.19 124 LEU B O 1
ATOM 2486 N N . PRO B 1 125 ? -14.562 8.117 6.551 1 93.38 125 PRO B N 1
ATOM 2487 C CA . PRO B 1 125 ? -15.68 7.289 6.105 1 93.38 125 PRO B CA 1
ATOM 2488 C C . PRO B 1 125 ? -16.016 7.492 4.629 1 93.38 125 PRO B C 1
ATOM 2490 O O . PRO B 1 125 ? -16.156 8.633 4.176 1 93.38 125 PRO B O 1
ATOM 2493 N N . VAL B 1 126 ? -15.992 6.418 3.887 1 87.19 126 VAL B N 1
ATOM 2494 C CA . VAL B 1 126 ? -16.297 6.496 2.461 1 87.19 126 VAL B CA 1
ATOM 2495 C C . VAL B 1 126 ? -17.141 5.293 2.049 1 87.19 126 VAL B C 1
ATOM 2497 O O . VAL B 1 126 ? -16.719 4.145 2.221 1 87.19 126 VAL B O 1
ATOM 2500 N N . ASN B 1 127 ? -18.297 5.547 1.496 1 83.94 127 ASN B N 1
ATOM 2501 C CA . ASN B 1 127 ? -19.172 4.523 0.935 1 83.94 127 ASN B CA 1
ATOM 2502 C C . ASN B 1 127 ? -19.391 3.375 1.915 1 83.94 127 ASN B C 1
ATOM 2504 O O . ASN B 1 127 ? -19.281 2.205 1.547 1 83.94 127 ASN B O 1
ATOM 2508 N N . GLY B 1 128 ? -19.609 3.717 3.139 1 83.94 128 GLY B N 1
ATOM 2509 C CA . GLY B 1 128 ? -19.953 2.736 4.152 1 83.94 128 GLY B CA 1
ATOM 2510 C C . GLY B 1 128 ? -18.75 2.059 4.773 1 83.94 128 GLY B C 1
ATOM 2511 O O . GLY B 1 128 ? -18.891 1.184 5.629 1 83.94 128 GLY B O 1
ATOM 2512 N N . TYR B 1 129 ? -17.531 2.541 4.328 1 86.31 129 TYR B N 1
ATOM 2513 C CA . TYR B 1 129 ? -16.297 2.041 4.902 1 86.31 129 TYR B CA 1
ATOM 2514 C C . TYR B 1 129 ? -15.539 3.152 5.621 1 86.31 129 TYR B C 1
ATOM 2516 O O . TYR B 1 129 ? -15.844 4.336 5.441 1 86.31 129 TYR B O 1
ATOM 2524 N N . LEU B 1 130 ? -14.688 2.57 6.438 1 91.94 130 LEU B N 1
ATOM 2525 C CA . LEU B 1 130 ? -13.758 3.502 7.07 1 91.94 130 LEU B CA 1
ATOM 2526 C C . LEU B 1 130 ? -12.336 3.266 6.582 1 91.94 130 LEU B C 1
ATOM 2528 O O . LEU B 1 130 ? -11.805 2.162 6.715 1 91.94 130 LEU B O 1
ATOM 2532 N N . LEU B 1 131 ? -11.781 4.242 5.941 1 92.5 131 LEU B N 1
ATOM 2533 C CA . LEU B 1 131 ? -10.359 4.215 5.609 1 92.5 131 LEU B CA 1
ATOM 2534 C C . LEU B 1 131 ? -9.531 4.84 6.723 1 92.5 131 LEU B C 1
ATOM 2536 O O . LEU B 1 131 ? -9.867 5.914 7.227 1 92.5 131 LEU B O 1
ATOM 2540 N N . ILE B 1 132 ? -8.516 4.125 7.059 1 92.38 132 ILE B N 1
ATOM 2541 C CA . ILE B 1 132 ? -7.586 4.676 8.039 1 92.38 132 ILE B CA 1
ATOM 2542 C C . ILE B 1 132 ? -6.172 4.68 7.461 1 92.38 132 ILE B C 1
ATOM 2544 O O . ILE B 1 132 ? -5.648 3.631 7.078 1 92.38 132 ILE B O 1
ATOM 2548 N N . GLY B 1 133 ? -5.633 5.832 7.285 1 92.5 133 GLY B N 1
ATOM 2549 C CA . GLY B 1 133 ? -4.203 5.961 7.059 1 92.5 133 GLY B CA 1
ATOM 2550 C C . GLY B 1 133 ? -3.412 6.148 8.344 1 92.5 133 GLY B C 1
ATOM 2551 O O . GLY B 1 133 ? -3.572 7.156 9.031 1 92.5 133 GLY B O 1
ATOM 2552 N N . LEU B 1 134 ? -2.557 5.191 8.617 1 88.5 134 LEU B N 1
ATOM 2553 C CA . LEU B 1 134 ? -1.813 5.219 9.875 1 88.5 134 LEU B CA 1
ATOM 2554 C C . LEU B 1 134 ? -0.36 5.613 9.641 1 88.5 134 LEU B C 1
ATOM 2556 O O . LEU B 1 134 ? 0.382 4.891 8.969 1 88.5 134 LEU B O 1
ATOM 2560 N N . ASP B 1 135 ? -0.041 6.727 10.164 1 86.38 135 ASP B N 1
ATOM 2561 C CA . ASP B 1 135 ? 1.34 7.199 10.109 1 86.38 135 ASP B CA 1
ATOM 2562 C C . ASP B 1 135 ? 2.158 6.629 11.266 1 86.38 135 ASP B C 1
ATOM 2564 O O . ASP B 1 135 ? 1.959 7.012 12.422 1 86.38 135 ASP B O 1
ATOM 2568 N N . LEU B 1 136 ? 3.111 5.797 10.891 1 79.38 136 LEU B N 1
ATOM 2569 C CA . LEU B 1 136 ? 3.932 5.16 11.914 1 79.38 136 LEU B CA 1
ATOM 2570 C C . LEU B 1 136 ? 5.367 5.676 11.859 1 79.38 136 LEU B C 1
ATOM 2572 O O . LEU B 1 136 ? 6.281 5.043 12.391 1 79.38 136 LEU B O 1
ATOM 2576 N N . THR B 1 137 ? 5.582 6.742 11.109 1 78.5 137 THR B N 1
ATOM 2577 C CA . THR B 1 137 ? 6.926 7.309 11.016 1 78.5 137 THR B CA 1
ATOM 2578 C C . THR B 1 137 ? 7.371 7.855 12.367 1 78.5 137 THR B C 1
ATOM 2580 O O . THR B 1 137 ? 6.559 8.383 13.133 1 78.5 137 THR B O 1
ATOM 2583 N N . PRO B 1 138 ? 8.633 7.547 12.656 1 66.5 138 PRO B N 1
ATOM 2584 C CA . PRO B 1 138 ? 9.109 8.016 13.961 1 66.5 138 PRO B CA 1
ATOM 2585 C C . PRO B 1 138 ? 9.109 9.531 14.086 1 66.5 138 PRO B C 1
ATOM 2587 O O . PRO B 1 138 ? 9.281 10.234 13.086 1 66.5 138 PRO B O 1
ATOM 2590 N N . SER B 1 139 ? 8.609 9.914 15.281 1 59.5 139 SER B N 1
ATOM 2591 C CA . SER B 1 139 ? 8.719 11.344 15.578 1 59.5 139 SER B CA 1
ATOM 2592 C C . SER B 1 139 ? 10.164 11.805 15.539 1 59.5 139 SER B C 1
ATOM 2594 O O . SER B 1 139 ? 11.086 11 15.68 1 59.5 139 SER B O 1
ATOM 2596 N N . ALA B 1 140 ? 10.273 13.148 15.25 1 54.47 140 ALA B N 1
ATOM 2597 C CA . ALA B 1 140 ? 11.594 13.766 15.273 1 54.47 140 ALA B CA 1
ATOM 2598 C C . ALA B 1 140 ? 12.344 13.422 16.562 1 54.47 140 ALA B C 1
ATOM 2600 O O . ALA B 1 140 ? 11.766 13.477 17.656 1 54.47 140 ALA B O 1
ATOM 2601 N N . GLY B 1 141 ? 13.555 12.914 16.406 1 50.97 141 GLY B N 1
ATOM 2602 C CA . GLY B 1 141 ? 14.406 12.617 17.547 1 50.97 141 GLY B CA 1
ATOM 2603 C C . GLY B 1 141 ? 14.352 11.156 17.969 1 50.97 141 GLY B C 1
ATOM 2604 O O . GLY B 1 141 ? 15.141 10.711 18.812 1 50.97 141 GLY B O 1
ATOM 2605 N N . ALA B 1 142 ? 13.242 10.664 17.609 1 50.59 142 ALA B N 1
ATOM 2606 C CA . ALA B 1 142 ? 13.211 9.258 18.016 1 50.59 142 ALA B CA 1
ATOM 2607 C C . ALA B 1 142 ? 14.211 8.438 17.203 1 50.59 142 ALA B C 1
ATOM 2609 O O . ALA B 1 142 ? 14.508 8.773 16.047 1 50.59 142 ALA B O 1
ATOM 2610 N N . SER B 1 143 ? 14.945 7.691 17.922 1 44.28 143 SER B N 1
ATOM 2611 C CA . SER B 1 143 ? 15.93 6.828 17.266 1 44.28 143 SER B CA 1
ATOM 2612 C C . SER B 1 143 ? 15.336 6.113 16.062 1 44.28 143 SER B C 1
ATOM 2614 O O . SER B 1 143 ? 14.164 5.711 16.094 1 44.28 143 SER B O 1
ATOM 2616 N N . ARG B 1 144 ? 15.953 6.352 15.078 1 44.56 144 ARG B N 1
ATOM 2617 C CA . ARG B 1 144 ? 15.664 5.688 13.812 1 44.56 144 ARG B CA 1
ATOM 2618 C C . ARG B 1 144 ? 15.18 4.262 14.039 1 44.56 144 ARG B C 1
ATOM 2620 O O . ARG B 1 144 ? 14.703 3.605 13.109 1 44.56 144 ARG B O 1
ATOM 2627 N N . HIS B 1 145 ? 15.625 3.992 15.344 1 42.09 145 HIS B N 1
ATOM 2628 C CA . HIS B 1 145 ? 15.375 2.586 15.641 1 42.09 145 HIS B CA 1
ATOM 2629 C C . HIS B 1 145 ? 13.922 2.35 16.031 1 42.09 145 HIS B C 1
ATOM 2631 O O . HIS B 1 145 ? 13.516 1.213 16.281 1 42.09 145 HIS B O 1
ATOM 2637 N N . PHE B 1 146 ? 13.328 3.564 16.484 1 43.78 146 PHE B N 1
ATOM 2638 C CA . PHE B 1 146 ? 12.031 3.277 17.078 1 43.78 146 PHE B CA 1
ATOM 2639 C C . PHE B 1 146 ? 11 2.961 15.992 1 43.78 146 PHE B C 1
ATOM 2641 O O . PHE B 1 146 ? 10.711 3.803 15.141 1 43.78 146 PHE B O 1
ATOM 2648 N N . PHE B 1 147 ? 10.992 1.87 15.539 1 45.81 147 PHE B N 1
ATOM 2649 C CA . PHE B 1 147 ? 10.18 1.039 14.664 1 45.81 147 PHE B CA 1
ATOM 2650 C C . PHE B 1 147 ? 8.711 1.131 15.039 1 45.81 147 PHE B C 1
ATOM 2652 O O . PHE B 1 147 ? 8.305 0.671 16.109 1 45.81 147 PHE B O 1
ATOM 2659 N N . GLY B 1 148 ? 7.973 1.784 14.297 1 52.38 148 GLY B N 1
ATOM 2660 C CA . GLY B 1 148 ? 6.566 1.484 14.086 1 52.38 148 GLY B CA 1
ATOM 2661 C C . GLY B 1 148 ? 5.738 1.56 15.352 1 52.38 148 GLY B C 1
ATOM 2662 O O . GLY B 1 148 ? 4.75 0.839 15.5 1 52.38 148 GLY B O 1
ATOM 2663 N N . GLU B 1 149 ? 6.387 2.119 16.391 1 59.25 149 GLU B N 1
ATOM 2664 C CA . GLU B 1 149 ? 5.543 2.076 17.594 1 59.25 149 GLU B CA 1
ATOM 2665 C C . GLU B 1 149 ? 4.402 3.086 17.5 1 59.25 149 GLU B C 1
ATOM 2667 O O . GLU B 1 149 ? 4.605 4.219 17.047 1 59.25 149 GLU B O 1
ATOM 2672 N N . LEU B 1 150 ? 3.283 2.562 17.594 1 71.56 150 LEU B N 1
ATOM 2673 C CA . LEU B 1 150 ? 2.098 3.395 17.781 1 71.56 150 LEU B CA 1
ATOM 2674 C C . LEU B 1 150 ? 2.271 4.332 18.969 1 71.56 150 LEU B C 1
ATOM 2676 O O . LEU B 1 150 ? 2.412 3.879 20.109 1 71.56 150 LEU B O 1
ATOM 2680 N N . SER B 1 151 ? 2.547 5.605 18.734 1 77.56 151 SER B N 1
ATOM 2681 C CA . SER B 1 151 ? 2.629 6.562 19.828 1 77.56 151 SER B CA 1
ATOM 2682 C C . SER B 1 151 ? 1.394 6.488 20.719 1 77.56 151 SER B C 1
ATOM 2684 O O . SER B 1 151 ? 0.331 6.043 20.281 1 77.56 151 SER B O 1
ATOM 2686 N N . GLU B 1 152 ? 1.562 6.914 21.938 1 83.06 152 GLU B N 1
ATOM 2687 C CA . GLU B 1 152 ? 0.43 6.977 22.859 1 83.06 152 GLU B CA 1
ATOM 2688 C C . GLU B 1 152 ? -0.672 7.883 22.312 1 83.06 152 GLU B C 1
ATOM 2690 O O . GLU B 1 152 ? -1.858 7.582 22.469 1 83.06 152 GLU B O 1
ATOM 2695 N N . GLU B 1 153 ? -0.208 8.922 21.719 1 85.5 153 GLU B N 1
ATOM 2696 C CA . GLU B 1 153 ? -1.169 9.867 21.156 1 85.5 153 GLU B CA 1
ATOM 2697 C C . GLU B 1 153 ? -1.979 9.227 20.031 1 85.5 153 GLU B C 1
ATOM 2699 O O . GLU B 1 153 ? -3.199 9.383 19.969 1 85.5 153 GLU B O 1
ATOM 2704 N N . THR B 1 154 ? -1.285 8.539 19.219 1 86.38 154 THR B N 1
ATOM 2705 C CA . THR B 1 154 ? -1.967 7.875 18.109 1 86.38 154 THR B CA 1
ATOM 2706 C C . THR B 1 154 ? -2.881 6.77 18.625 1 86.38 154 THR B C 1
ATOM 2708 O O . THR B 1 154 ? -3.992 6.59 18.125 1 86.38 154 THR B O 1
ATOM 2711 N N . GLU B 1 155 ? -2.438 6.086 19.594 1 86.81 155 GLU B N 1
ATOM 2712 C CA . GLU B 1 155 ? -3.262 5.035 20.188 1 86.81 155 GLU B CA 1
ATOM 2713 C C . GLU B 1 155 ? -4.535 5.605 20.797 1 86.81 155 GLU B C 1
ATOM 2715 O O . GLU B 1 155 ? -5.621 5.043 20.625 1 86.81 155 GLU B O 1
ATOM 2720 N N . ALA B 1 156 ? -4.383 6.656 21.516 1 92.06 156 ALA B N 1
ATOM 2721 C CA . ALA B 1 156 ? -5.547 7.312 22.125 1 92.06 156 ALA B CA 1
ATOM 2722 C C . ALA B 1 156 ? -6.523 7.785 21.047 1 92.06 156 ALA B C 1
ATOM 2724 O O . ALA B 1 156 ? -7.738 7.648 21.203 1 92.06 156 ALA B O 1
ATOM 2725 N N . TRP B 1 157 ? -5.957 8.25 20 1 94 157 TRP B N 1
ATOM 2726 C CA . TRP B 1 157 ? -6.773 8.711 18.891 1 94 157 TRP B CA 1
ATOM 2727 C C . TRP B 1 157 ? -7.547 7.551 18.266 1 94 157 TRP B C 1
ATOM 2729 O O . TRP B 1 157 ? -8.742 7.672 17.984 1 94 157 TRP B O 1
ATOM 2739 N N . LEU B 1 158 ? -6.957 6.461 18.078 1 91 158 LEU B N 1
ATOM 2740 C CA . LEU B 1 158 ? -7.609 5.273 17.547 1 91 158 LEU B CA 1
ATOM 2741 C C . LEU B 1 158 ? -8.695 4.773 18.484 1 91 158 LEU B C 1
ATOM 2743 O O . LEU B 1 158 ? -9.789 4.414 18.047 1 91 158 LEU B O 1
ATOM 2747 N N . ARG B 1 159 ? -8.375 4.758 19.672 1 92.12 159 ARG B N 1
ATOM 2748 C CA . ARG B 1 159 ? -9.344 4.289 20.656 1 92.12 159 ARG B CA 1
ATOM 2749 C C . ARG B 1 159 ? -10.594 5.164 20.656 1 92.12 159 ARG B C 1
ATOM 2751 O O . ARG B 1 159 ? -11.719 4.652 20.672 1 92.12 159 ARG B O 1
ATOM 2758 N N . GLU B 1 160 ? -10.391 6.402 20.609 1 96.06 160 GLU B N 1
ATOM 2759 C CA . GLU B 1 160 ? -11.516 7.332 20.688 1 96.06 160 GLU B CA 1
ATOM 2760 C C . GLU B 1 160 ? -12.281 7.395 19.375 1 96.06 160 GLU B C 1
ATOM 2762 O O . GLU B 1 160 ? -13.492 7.168 19.344 1 96.06 160 GLU B O 1
ATOM 2767 N N . GLU B 1 161 ? -11.57 7.637 18.328 1 96.12 161 GLU B N 1
ATOM 2768 C CA . GLU B 1 161 ? -12.227 7.977 17.062 1 96.12 161 GLU B CA 1
ATOM 2769 C C . GLU B 1 161 ? -12.656 6.723 16.312 1 96.12 161 GLU B C 1
ATOM 2771 O O . GLU B 1 161 ? -13.672 6.73 15.609 1 96.12 161 GLU B O 1
ATOM 2776 N N . TRP B 1 162 ? -11.906 5.645 16.469 1 92.88 162 TRP B N 1
ATOM 2777 C CA . TRP B 1 162 ? -12.227 4.406 15.773 1 92.88 162 TRP B CA 1
ATOM 2778 C C . TRP B 1 162 ? -13.031 3.467 16.672 1 92.88 162 TRP B C 1
ATOM 2780 O O . TRP B 1 162 ? -14.234 3.283 16.469 1 92.88 162 TRP B O 1
ATOM 2790 N N . LEU B 1 163 ? -12.469 3.039 17.734 1 90.5 163 LEU B N 1
ATOM 2791 C CA . LEU B 1 163 ? -13.102 2.029 18.578 1 90.5 163 LEU B CA 1
ATOM 2792 C C . LEU B 1 163 ? -14.305 2.611 19.312 1 90.5 163 LEU B C 1
ATOM 2794 O O . LEU B 1 163 ? -15.312 1.927 19.5 1 90.5 163 LEU B O 1
ATOM 2798 N N . GLY B 1 164 ? -14.219 3.779 19.688 1 94.12 164 GLY B N 1
ATOM 2799 C CA . GLY B 1 164 ? -15.305 4.414 20.422 1 94.12 164 GLY B CA 1
ATOM 2800 C C . GLY B 1 164 ? -16.469 4.816 19.531 1 94.12 164 GLY B C 1
ATOM 2801 O O . GLY B 1 164 ? -17.625 4.668 19.922 1 94.12 164 GLY B O 1
ATOM 2802 N N . LYS B 1 165 ? -16.141 5.293 18.297 1 95.62 165 LYS B N 1
ATOM 2803 C CA . LYS B 1 165 ? -17.188 5.953 17.516 1 95.62 165 LYS B CA 1
ATOM 2804 C C . LYS B 1 165 ? -17.516 5.164 16.266 1 95.62 165 LYS B C 1
ATOM 2806 O O . LYS B 1 165 ? -18.625 5.281 15.719 1 95.62 165 LYS B O 1
ATOM 2811 N N . ARG B 1 166 ? -16.594 4.305 15.797 1 93.19 166 ARG B N 1
ATOM 2812 C CA . ARG B 1 166 ? -16.75 3.779 14.445 1 93.19 166 ARG B CA 1
ATOM 2813 C C . ARG B 1 166 ? -16.391 2.297 14.391 1 93.19 166 ARG B C 1
ATOM 2815 O O . ARG B 1 166 ? -16.078 1.767 13.32 1 93.19 166 ARG B O 1
ATOM 2822 N N . ARG B 1 167 ? -16.422 1.637 15.5 1 86.88 167 ARG B N 1
ATOM 2823 C CA . ARG B 1 167 ? -16.016 0.239 15.57 1 86.88 167 ARG B CA 1
ATOM 2824 C C . ARG B 1 167 ? -16.922 -0.643 14.711 1 86.88 167 ARG B C 1
ATOM 2826 O O . ARG B 1 167 ? -16.531 -1.749 14.328 1 86.88 167 ARG B O 1
ATOM 2833 N N . HIS B 1 168 ? -18.031 -0.194 14.367 1 88.31 168 HIS B N 1
ATOM 2834 C CA . HIS B 1 168 ? -19 -0.988 13.625 1 88.31 168 HIS B CA 1
ATOM 2835 C C . HIS B 1 168 ? -18.75 -0.917 12.125 1 88.31 168 HIS B C 1
ATOM 2837 O O . HIS B 1 168 ? -19.297 -1.711 11.359 1 88.31 168 HIS B O 1
ATOM 2843 N N . MET B 1 169 ? -17.906 -0.012 11.711 1 88.94 169 MET B N 1
ATOM 2844 C CA . MET B 1 169 ? -17.625 0.157 10.281 1 88.94 169 MET B CA 1
ATOM 2845 C C . MET B 1 169 ? -16.547 -0.808 9.812 1 88.94 169 MET B C 1
ATOM 2847 O O . MET B 1 169 ? -15.562 -1.029 10.516 1 88.94 169 MET B O 1
ATOM 2851 N N . ARG B 1 170 ? -16.797 -1.427 8.633 1 86.75 170 ARG B N 1
ATOM 2852 C CA . ARG B 1 170 ? -15.695 -2.145 7.996 1 86.75 170 ARG B CA 1
ATOM 2853 C C . ARG B 1 170 ? -14.531 -1.207 7.684 1 86.75 170 ARG B C 1
ATOM 2855 O O . ARG B 1 170 ? -14.727 -0.142 7.098 1 86.75 170 ARG B O 1
ATOM 2862 N N . THR B 1 171 ? -13.367 -1.644 8.148 1 90.12 171 THR B N 1
ATOM 2863 C CA . THR B 1 171 ? -12.266 -0.69 8.172 1 90.12 171 THR B CA 1
ATOM 2864 C C . THR B 1 171 ? -11.086 -1.21 7.352 1 90.12 171 THR B C 1
ATOM 2866 O O . THR B 1 171 ? -10.75 -2.393 7.422 1 90.12 171 THR B O 1
ATOM 2869 N N . ILE B 1 172 ? -10.57 -0.372 6.551 1 88.81 172 ILE B N 1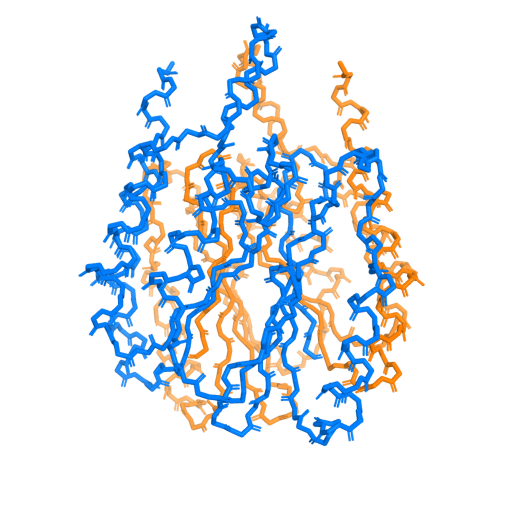
ATOM 2870 C CA . ILE B 1 172 ? -9.32 -0.611 5.84 1 88.81 172 ILE B CA 1
ATOM 2871 C C . ILE B 1 172 ? -8.211 0.265 6.434 1 88.81 172 ILE B C 1
ATOM 2873 O O . ILE B 1 172 ? -8.32 1.493 6.43 1 88.81 172 ILE B O 1
ATOM 2877 N N . ILE B 1 173 ? -7.172 -0.38 6.93 1 89.31 173 ILE B N 1
ATOM 2878 C CA . 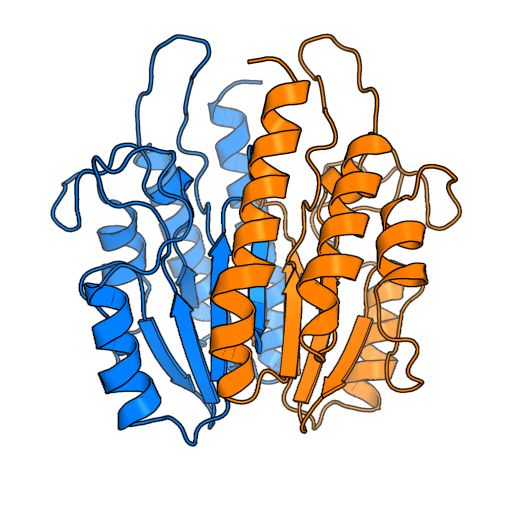ILE B 1 173 ? -6.047 0.351 7.496 1 89.31 173 ILE B CA 1
ATOM 2879 C C . ILE B 1 173 ? -4.852 0.279 6.547 1 89.31 173 ILE B C 1
ATOM 2881 O O . ILE B 1 173 ? -4.438 -0.81 6.145 1 89.31 173 ILE B O 1
ATOM 2885 N N . ILE B 1 174 ? -4.379 1.441 6.199 1 88.25 174 ILE B N 1
ATOM 2886 C CA . ILE B 1 174 ? -3.225 1.563 5.312 1 88.25 174 ILE B CA 1
ATOM 2887 C C . ILE B 1 174 ? -2.061 2.205 6.066 1 88.25 174 ILE B C 1
ATOM 2889 O O . ILE B 1 174 ? -2.227 3.24 6.715 1 88.25 174 ILE B O 1
ATOM 2893 N N . THR B 1 175 ? -0.945 1.563 6.031 1 84.56 175 THR B N 1
ATOM 2894 C CA . THR B 1 175 ? 0.228 2.125 6.691 1 84.56 175 THR B CA 1
ATOM 2895 C C . THR B 1 175 ? 1.49 1.849 5.879 1 84.56 175 THR B C 1
ATOM 2897 O O . THR B 1 175 ? 1.482 1.007 4.977 1 84.56 175 THR B O 1
ATOM 2900 N N . HIS B 1 176 ? 2.428 2.711 6.109 1 79.94 176 HIS B N 1
ATOM 2901 C CA . HIS B 1 176 ? 3.76 2.521 5.547 1 79.94 176 HIS B CA 1
ATOM 2902 C C . HIS B 1 176 ? 4.758 2.098 6.621 1 79.94 176 HIS B C 1
ATOM 2904 O O . HIS B 1 176 ? 5 2.838 7.574 1 79.94 176 HIS B O 1
ATOM 2910 N N . TYR B 1 177 ? 5.098 0.847 6.551 1 64.5 177 TYR B N 1
ATOM 2911 C CA . TYR B 1 177 ? 6.051 0.333 7.523 1 64.5 177 TYR B CA 1
ATOM 2912 C C . TYR B 1 177 ? 7.383 -0.001 6.859 1 64.5 177 TYR B C 1
ATOM 2914 O O . TYR B 1 177 ? 7.422 -0.715 5.855 1 64.5 177 TYR B O 1
ATOM 2922 N N . ASN B 1 178 ? 8.406 0.787 7.211 1 55.91 178 ASN B N 1
ATOM 2923 C CA . ASN B 1 178 ? 9.703 0.629 6.555 1 55.91 178 ASN B CA 1
ATOM 2924 C C . ASN B 1 178 ? 10.391 -0.661 6.988 1 55.91 178 ASN B C 1
ATOM 2926 O O . ASN B 1 178 ? 10.703 -0.841 8.164 1 55.91 178 ASN B O 1
ATOM 2930 N N . PHE B 1 179 ? 10.172 -1.68 6.137 1 45.41 179 PHE B N 1
ATOM 2931 C CA . PHE B 1 179 ? 10.891 -2.92 6.398 1 45.41 179 PHE B CA 1
ATOM 2932 C C . PHE B 1 179 ? 12.297 -2.869 5.801 1 45.41 179 PHE B C 1
ATOM 2934 O O . PHE B 1 179 ? 12.492 -3.238 4.645 1 45.41 179 PHE B O 1
ATOM 2941 N N . GLY B 1 180 ? 13.18 -2.092 6.305 1 44.09 180 GLY B N 1
ATOM 2942 C CA . GLY B 1 180 ? 14.57 -2.037 5.875 1 44.09 180 GLY B CA 1
ATOM 2943 C C . GLY B 1 180 ? 14.852 -0.881 4.934 1 44.09 180 GLY B C 1
ATOM 2944 O O . GLY B 1 180 ? 14.367 0.233 5.145 1 44.09 180 GLY B O 1
ATOM 2945 N N . THR B 1 181 ? 15.797 -1.121 3.926 1 41.38 181 THR B N 1
ATOM 2946 C CA . THR B 1 181 ? 16.203 -0.045 3.027 1 41.38 181 THR B CA 1
ATOM 2947 C C . THR B 1 181 ? 15.062 0.323 2.08 1 41.38 181 THR B C 1
ATOM 2949 O O . THR B 1 181 ? 15.109 1.362 1.419 1 41.38 181 THR B O 1
ATOM 2952 N N . ARG B 1 182 ? 14.25 -0.689 1.964 1 48.03 182 ARG B N 1
ATOM 2953 C CA . ARG B 1 182 ? 13.227 -0.411 0.958 1 48.03 182 ARG B CA 1
ATOM 2954 C C . ARG B 1 182 ? 11.828 -0.627 1.524 1 48.03 182 ARG B C 1
ATOM 2956 O O . ARG B 1 182 ? 11.656 -1.361 2.5 1 48.03 182 ARG B O 1
ATOM 2963 N N . ASP B 1 183 ? 10.891 0.206 1.235 1 48.53 183 ASP B N 1
ATOM 2964 C CA . ASP B 1 183 ? 9.641 0.604 1.887 1 48.53 183 ASP B CA 1
ATOM 2965 C C . ASP B 1 183 ? 8.516 -0.367 1.553 1 48.53 183 ASP B C 1
ATOM 2967 O O . ASP B 1 183 ? 8.336 -0.746 0.394 1 48.53 183 ASP B O 1
ATOM 2971 N N . MET B 1 184 ? 8.32 -1.392 2.568 1 42.22 184 MET B N 1
ATOM 2972 C CA . MET B 1 184 ? 7.148 -2.246 2.396 1 42.22 184 MET B CA 1
ATOM 2973 C C . MET B 1 184 ? 5.895 -1.565 2.934 1 42.22 184 MET B C 1
ATOM 2975 O O . MET B 1 184 ? 5.949 -0.864 3.945 1 42.22 184 MET B O 1
ATOM 2979 N N . ILE B 1 185 ? 4.855 -1.407 2.135 1 46.41 185 ILE B N 1
ATOM 2980 C CA . ILE B 1 185 ? 3.553 -0.908 2.564 1 46.41 185 ILE B CA 1
ATOM 2981 C C . ILE B 1 185 ? 2.688 -2.07 3.045 1 46.41 185 ILE B C 1
ATOM 2983 O O . ILE B 1 185 ? 2.705 -3.152 2.453 1 46.41 185 ILE B O 1
ATOM 2987 N N . LEU B 1 186 ? 2.268 -2.09 4.402 1 46.34 186 LEU B N 1
ATOM 2988 C CA . LEU B 1 186 ? 1.369 -3.1 4.953 1 46.34 186 LEU B CA 1
ATOM 2989 C C . LEU B 1 186 ? -0.07 -2.594 4.969 1 46.34 186 LEU B C 1
ATOM 2991 O O . LEU B 1 186 ? -0.318 -1.421 5.254 1 46.34 186 LEU B O 1
ATOM 2995 N N . PHE B 1 187 ? -0.926 -3.383 4.297 1 54.53 187 PHE B N 1
ATOM 2996 C CA . PHE B 1 187 ? -2.359 -3.119 4.367 1 54.53 187 PHE B CA 1
ATOM 2997 C C . PHE B 1 187 ? -3.061 -4.164 5.227 1 54.53 187 PHE B C 1
ATOM 2999 O O . PHE B 1 187 ? -2.734 -5.352 5.16 1 54.53 187 PHE B O 1
ATOM 3006 N N . VAL B 1 188 ? -3.635 -3.697 6.453 1 49.56 188 VAL B N 1
ATOM 3007 C CA . VAL B 1 188 ? -4.469 -4.602 7.242 1 49.56 188 VAL B CA 1
ATOM 3008 C C . VAL B 1 188 ? -5.941 -4.25 7.035 1 49.56 188 VAL B C 1
ATOM 3010 O O . VAL B 1 188 ? -6.316 -3.076 7.043 1 49.56 188 VAL B O 1
ATOM 3013 N N . ILE B 1 189 ? -6.684 -5.234 6.418 1 48.31 189 ILE B N 1
ATOM 3014 C CA . ILE B 1 189 ? -8.133 -5.117 6.32 1 48.31 189 ILE B CA 1
ATOM 3015 C C . ILE B 1 189 ? -8.797 -5.875 7.469 1 48.31 189 ILE B C 1
ATOM 3017 O O . ILE B 1 189 ? -8.477 -7.043 7.715 1 48.31 189 ILE B O 1
#

Secondary structure (DSSP, 8-state):
--HHHHHHHHHHHHHHIIIIIHHHHHTTT---EEE-S--S--B---TTS---B--HHHHHHHHHHIIIIIGGGSS-EEE---HHHHTT--STT-TT-HIIIIIIITTS---TT-EE-SSS-EEEEETTEEEEEE--PPPTTS-TT--S---HHHHHHIIIIIIITSTTSEEEEEEEEEETTEEEEEEE-/--HHHHHHHHHHHHHHIIIIIHHHHHTTT---EEE-S--S--B---TTS---B--HHHHHHHHHHIIIIIGGGSS-EEE---HHHHTT--STT-TT-HIIIIIIITTS---TT-EE-SSS-EEEEETTEEEEEE--PPPTTS-TT--S---HHHHHHIIIIIIITSTTSEEEEEEEEEETTEEEEEEE-

Organism: Perkinsus marinus (strain ATCC 50983 / TXsc) (NCBI:txid423536)

InterPro domains:
  IPR004843 Calcineurin-like, phosphoesterase domain [PF00149] (29-167)
  IPR029052 Metallo-dependent phosphatase-like [G3DSA:3.60.21.10] (2-184)
  IPR029052 Metallo-dependent phosphatase-like [SSF56300] (19-178)

pLDDT: mean 77.87, std 17.64, range [25.98, 96.69]

Solvent-accessible surface area (backbone atoms only — not comparable to full-atom values): 19969 Å² total; per-residue (Å²): 129,59,79,71,55,47,60,49,53,15,49,50,45,50,44,46,40,29,68,58,49,46,56,60,45,39,77,73,64,49,60,31,35,37,37,34,12,27,83,43,68,30,53,68,35,64,85,77,68,47,60,77,28,60,50,69,66,57,52,51,54,49,39,48,41,45,61,69,44,36,41,74,69,73,34,51,49,44,65,20,44,14,62,40,51,48,40,85,28,69,43,81,83,33,89,66,28,52,55,50,52,47,41,57,68,64,51,31,71,88,50,88,62,51,45,67,56,92,67,61,26,36,34,35,73,52,97,80,27,29,39,29,30,42,46,35,51,60,56,54,84,48,52,90,72,55,63,63,58,75,46,69,67,54,47,52,46,43,47,49,60,35,59,65,70,40,60,83,43,57,51,40,37,37,27,19,46,66,38,45,94,38,50,25,25,42,34,45,48,128,58,78,69,56,47,59,48,51,14,48,50,45,48,44,46,41,30,66,58,50,47,54,60,45,40,77,72,64,49,59,32,36,35,37,33,12,26,83,42,69,29,56,69,33,64,84,76,68,48,62,77,28,61,50,68,66,58,51,51,54,49,39,46,41,45,59,69,44,37,40,74,70,73,34,50,48,44,63,19,44,15,62,40,52,48,41,84,28,70,45,80,84,34,90,67,29,50,53,50,54,48,40,56,68,65,52,33,72,88,48,88,64,51,44,68,56,93,66,64,26,38,35,36,74,52,96,79,26,30,39,30,30,41,46,31,52,61,56,54,83,49,51,89,72,54,64,62,57,75,46,70,68,57,48,51,46,43,47,50,61,36,59,66,70,41,62,84,43,58,51,40,38,38,27,19,45,66,37,44,95,39,52,23,24,44,34,46,49